Protein AF-A0A938QAP3-F1 (afdb_monomer)

Secondary structure (DSSP, 8-state):
--------------------------------PPPPP-PPPPP-PPPPPPPPPP---------------SSS------SBSSPPSS-----EEE----SSS----EEEEE-TT--EEEEEEEE-SSSSS--SPPBGGGTB--EEEEEEE-TT-BGGG-EEEEEEE---TTS---GGG-EEEEEEEES--S--EEEEETTEEEEEPTTS-EEEEETTT--EEEESEEEPPP---S-TTTPPP--EEE-SSSEEEEEEEESS-TTTSSEEEEE-SSTT-EEEEEHHHHEE-SSS-EES-SSHHHHHHHHHHHHS----------

Nearest PDB structures (foldseek):
  4amw-assembly3_C  TM=2.517E-01  e=2.135E+00  Gracilariopsis lemaneiformis
  3mlp-assembly2_E  TM=1.483E-01  e=9.141E+00  Mus musculus

Foldseek 3Di:
DDDDDDDDDYDDDDDDDDDDDDDDDDDDDDDDDDDDDDDDDDDDDDDDDDDDDDPDPPPPPPPPPPDQPDPWADWDFQPFLDDDPDDDPFWDKADDPDPDDQDPQKIFIAGPVRHTFKMKGKQQDVDQQRVDGDDVVQQQDFIKMWIFGRNRSHNWTGKIKIWTWAAAPVNHTDLQLIKIKIKDWPPQGTRWTWGDDPQWIWIQGSLRWTWIAGSPRRATDDTQKDFHHAQRPNDSVPGDHGPIDGQDQFKMKMFMDGSDDRLPFDWIWIDHNDPPQTFIDTSVVQWDPPPDTIGPDSHQVSVQVVCCVRRVGGRPPPPPPD

Solvent-accessible surface area (backbone atoms only — not comparable to full-atom values): 19541 Å² total; per-residue (Å²): 133,89,82,92,85,82,87,80,85,89,81,90,79,92,82,91,84,93,82,90,84,86,84,89,88,87,84,88,90,85,87,84,86,85,83,83,91,79,83,82,80,82,89,78,86,85,80,83,79,79,84,80,80,75,81,74,81,77,76,73,80,71,72,81,75,78,79,83,80,62,97,44,52,71,86,37,62,46,84,39,38,65,65,71,92,71,86,78,92,55,65,44,80,47,66,78,87,59,92,68,93,73,70,72,62,48,35,37,28,26,37,85,85,69,43,79,23,32,39,35,36,55,22,43,40,66,43,90,46,34,62,61,53,48,32,81,91,74,53,36,61,34,35,38,36,44,37,42,39,19,77,79,38,13,44,30,53,49,34,37,40,38,38,36,39,45,35,40,78,86,56,47,74,49,70,68,61,30,25,30,34,39,37,36,53,34,55,60,62,27,43,71,24,49,41,83,48,102,66,33,29,44,32,33,40,23,61,68,47,48,30,31,25,33,48,84,57,53,44,65,75,41,63,34,46,48,68,50,51,65,56,67,52,42,49,76,90,77,37,59,65,72,50,63,45,80,72,47,92,45,34,41,40,37,21,54,25,63,44,50,66,24,61,73,50,61,56,26,44,34,36,44,80,47,95,81,42,65,37,76,44,52,17,70,77,52,27,42,78,85,74,72,78,36,46,66,43,41,48,65,69,56,40,28,55,48,30,43,75,75,57,76,46,62,82,68,90,72,76,78,80,123

Mean predicted aligned error: 14.36 Å

pLDDT: mean 77.85, std 21.74, range [34.69, 98.38]

Radius of gyration: 32.6 Å; Cα contacts (8 Å, |Δi|>4): 588; chains: 1; bounding box: 82×100×92 Å

Sequence (322 aa):
MSRSFSCAVLMLALVSWLQSCQPTPTAPPAPSEPPAPTLPPAPSPEPATPPEPTPATVELKVAPRVERSLPESQLAAPQRDVVSLALKYDSRLLRRTLNQSTHPGWQYRINQQNQIVGFDFSNRGGNRILPQRYDSSRNQFFGRDFQFRFDERARQDIHLLIADWAPARDGQFRLSELMNSIFLFFPRMHLPAIVNTMDRTLVSLPTGEEVEFNARTNEVVHGVLTEEPVDLNPDRNLRRFPAVRYTGKGLMVRADARGSDPRLNGTAAIQNRGPNDLCRVPTPELWHNSGAVRFKFATDEEFDRFLLSRCNFGLGELKIKK

Structure (mmCIF, N/CA/C/O backbone):
data_AF-A0A938QAP3-F1
#
_entry.id   AF-A0A938QAP3-F1
#
loop_
_atom_site.group_PDB
_atom_site.id
_atom_site.type_symbol
_atom_site.label_atom_id
_atom_site.label_alt_id
_atom_site.label_comp_id
_atom_site.label_asym_id
_atom_site.label_entity_id
_atom_site.label_seq_id
_atom_site.pdbx_PDB_ins_code
_atom_site.Cartn_x
_atom_site.Cartn_y
_atom_site.Cartn_z
_atom_site.occupancy
_atom_site.B_iso_or_equiv
_atom_site.auth_seq_id
_atom_site.auth_comp_id
_atom_site.auth_asym_id
_atom_site.auth_atom_id
_atom_site.pdbx_PDB_model_num
ATOM 1 N N . MET A 1 1 ? 16.560 -67.972 -4.197 1.00 41.97 1 MET A N 1
ATOM 2 C CA . MET A 1 1 ? 17.997 -68.237 -4.449 1.00 41.97 1 MET A CA 1
ATOM 3 C C . MET A 1 1 ? 18.744 -66.956 -4.057 1.00 41.97 1 MET A C 1
ATOM 5 O O . MET A 1 1 ? 18.348 -65.923 -4.565 1.00 41.97 1 MET A O 1
ATOM 9 N N . SER A 1 2 ? 19.552 -66.887 -2.983 1.00 35.81 2 SER A N 1
ATOM 10 C CA . SER A 1 2 ? 20.837 -67.592 -2.719 1.00 35.81 2 SER A CA 1
ATOM 11 C C . SER A 1 2 ? 21.934 -67.083 -3.670 1.00 35.81 2 SER A C 1
ATOM 13 O O . SER A 1 2 ? 21.723 -67.244 -4.865 1.00 35.81 2 SER A O 1
ATOM 15 N N . ARG A 1 3 ? 23.089 -66.495 -3.290 1.00 37.00 3 ARG A N 1
ATOM 16 C CA . ARG A 1 3 ? 23.816 -66.155 -2.022 1.00 37.00 3 ARG A CA 1
ATOM 17 C C . ARG A 1 3 ? 24.710 -64.919 -2.341 1.00 37.00 3 ARG A C 1
ATOM 19 O O . ARG A 1 3 ? 25.055 -64.749 -3.501 1.00 37.00 3 ARG A O 1
ATOM 26 N N . SER A 1 4 ? 24.996 -63.946 -1.468 1.00 44.44 4 SER A N 1
ATOM 27 C CA . SER A 1 4 ? 25.921 -63.932 -0.305 1.00 44.44 4 SER A CA 1
ATOM 28 C C . SER A 1 4 ? 27.390 -64.320 -0.579 1.00 44.44 4 SER A C 1
ATOM 30 O O . SER A 1 4 ? 27.686 -65.505 -0.628 1.00 44.44 4 SER A O 1
ATOM 32 N N . PHE A 1 5 ? 28.285 -63.320 -0.625 1.00 40.66 5 PHE A N 1
ATOM 33 C CA . PHE A 1 5 ? 29.708 -63.297 -0.194 1.00 40.66 5 PHE A CA 1
ATOM 34 C C . PHE A 1 5 ? 30.109 -61.797 -0.146 1.00 40.66 5 PHE A C 1
ATOM 36 O O . PHE A 1 5 ? 29.894 -61.124 -1.146 1.00 40.66 5 PHE A O 1
ATOM 43 N N . SER A 1 6 ? 30.523 -61.108 0.929 1.00 42.28 6 SER A N 1
ATOM 44 C CA . SER A 1 6 ? 31.143 -61.391 2.243 1.00 42.28 6 SER A CA 1
ATOM 45 C C . SER A 1 6 ? 32.661 -61.164 2.275 1.00 42.28 6 SER A C 1
ATOM 47 O O . SER A 1 6 ? 33.380 -61.807 1.519 1.00 42.28 6 SER A O 1
ATOM 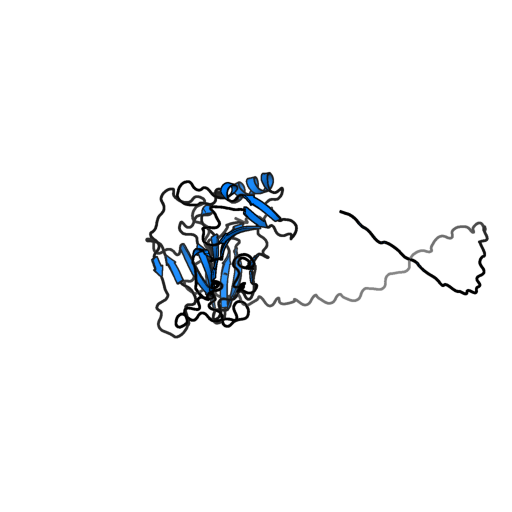49 N N . CYS A 1 7 ? 33.108 -60.364 3.262 1.00 34.69 7 CYS A N 1
ATOM 50 C CA . CYS A 1 7 ? 34.496 -60.224 3.756 1.00 34.69 7 CYS A CA 1
ATOM 51 C C . CYS A 1 7 ? 35.497 -59.496 2.798 1.00 34.69 7 CYS A C 1
ATOM 53 O O . CYS A 1 7 ? 35.323 -59.526 1.590 1.00 34.69 7 CYS A O 1
ATOM 55 N N . ALA A 1 8 ? 36.552 -58.795 3.259 1.00 39.25 8 ALA A N 1
ATOM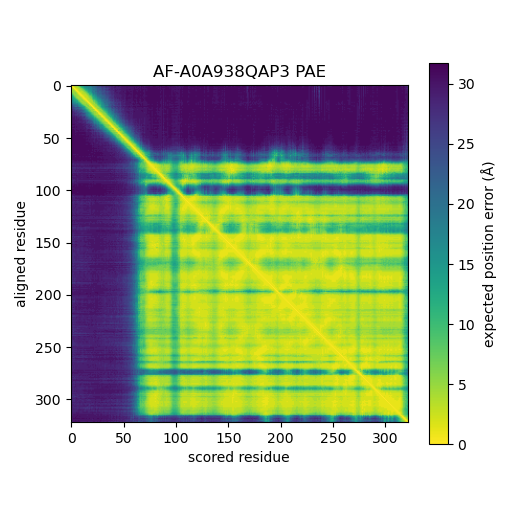 56 C CA . ALA A 1 8 ? 37.119 -58.719 4.615 1.00 39.25 8 ALA A CA 1
ATOM 57 C C . ALA A 1 8 ? 38.172 -57.576 4.815 1.00 39.25 8 ALA A C 1
ATOM 59 O O . ALA A 1 8 ? 38.863 -57.233 3.868 1.00 39.25 8 ALA A O 1
ATOM 60 N N . VAL A 1 9 ? 38.373 -57.141 6.082 1.00 40.56 9 VAL A N 1
ATOM 61 C CA . VAL A 1 9 ? 39.700 -57.028 6.781 1.00 40.56 9 VAL A CA 1
ATOM 62 C C . VAL A 1 9 ? 40.649 -55.864 6.365 1.00 40.56 9 VAL A C 1
ATOM 64 O O . VAL A 1 9 ? 41.235 -55.899 5.295 1.00 40.56 9 VAL A O 1
ATOM 67 N N . LEU A 1 10 ? 40.774 -54.792 7.188 1.00 35.94 10 LEU A N 1
ATOM 68 C CA . LEU A 1 10 ? 41.875 -54.486 8.170 1.00 35.94 10 LEU A CA 1
ATOM 69 C C . LEU A 1 10 ? 43.044 -53.647 7.565 1.00 35.94 10 LEU A C 1
ATOM 71 O O . LEU A 1 10 ? 43.204 -53.666 6.356 1.00 35.94 10 LEU A O 1
ATOM 75 N N . MET A 1 11 ? 43.949 -52.946 8.283 1.00 35.69 11 MET A N 1
ATOM 76 C CA . MET A 1 11 ? 44.062 -52.348 9.647 1.00 35.69 11 MET A CA 1
ATOM 77 C C . MET A 1 11 ? 45.411 -51.570 9.733 1.00 35.69 11 MET A C 1
ATOM 79 O O . MET A 1 11 ? 46.252 -51.777 8.865 1.00 35.69 11 MET A O 1
ATOM 83 N N . LEU A 1 12 ? 45.662 -50.857 10.854 1.00 39.75 12 LEU A N 1
ATOM 84 C CA . LEU A 1 12 ? 46.999 -50.470 11.399 1.00 39.75 12 LEU A CA 1
ATOM 85 C C . LEU A 1 12 ? 47.830 -49.440 10.581 1.00 39.75 12 LEU A C 1
ATOM 87 O O . LEU A 1 12 ? 47.692 -49.352 9.370 1.00 39.75 12 LEU A O 1
ATOM 91 N N . ALA A 1 13 ? 48.710 -48.594 11.146 1.00 41.59 13 ALA A N 1
ATOM 92 C CA . ALA A 1 13 ? 49.193 -48.318 12.520 1.00 41.59 13 ALA A CA 1
ATOM 93 C C . ALA A 1 13 ? 49.489 -46.785 12.641 1.00 41.59 13 ALA A C 1
ATOM 95 O O . ALA A 1 13 ? 49.728 -46.148 11.621 1.00 41.59 13 ALA A O 1
ATOM 96 N N . LEU A 1 14 ? 49.330 -46.076 13.779 1.00 38.78 14 LEU A N 1
ATOM 97 C CA . LEU A 1 14 ? 50.212 -46.020 14.978 1.00 38.78 14 LEU A CA 1
ATOM 98 C C . LEU A 1 14 ? 51.694 -45.735 14.616 1.00 38.78 14 LEU A C 1
ATOM 100 O O . LEU A 1 14 ? 52.249 -46.441 13.786 1.00 38.78 14 LEU A O 1
ATOM 104 N N . VAL A 1 15 ? 52.365 -44.690 15.136 1.00 45.00 15 VAL A N 1
ATOM 105 C CA . VAL A 1 15 ? 53.097 -44.617 16.437 1.00 45.00 15 VAL A CA 1
ATOM 106 C C . VAL A 1 15 ? 53.687 -43.177 16.574 1.00 45.00 15 VAL A C 1
ATOM 108 O O . VAL A 1 15 ? 54.243 -42.700 15.594 1.00 45.00 15 VAL A O 1
ATOM 111 N N . SER A 1 16 ? 53.364 -42.381 17.622 1.00 39.28 16 SER A N 1
ATOM 112 C CA . SER A 1 16 ? 54.197 -41.964 18.808 1.00 39.28 16 SER A CA 1
ATOM 113 C C . SER A 1 16 ? 55.390 -41.002 18.512 1.00 39.28 16 SER A C 1
ATOM 115 O O . SER A 1 16 ? 55.791 -40.910 17.363 1.00 39.28 16 SER A O 1
ATOM 117 N N . TRP A 1 17 ? 55.992 -40.173 19.397 1.00 41.72 17 TRP A N 1
ATOM 118 C CA . TRP A 1 17 ? 55.978 -39.852 20.858 1.00 41.72 17 TRP A CA 1
ATOM 119 C C . TRP A 1 17 ? 56.129 -38.300 21.044 1.00 41.72 17 TRP A C 1
ATOM 121 O O . TRP A 1 17 ? 56.482 -37.637 20.077 1.00 41.72 17 TRP A O 1
ATOM 131 N N . LEU A 1 18 ? 55.715 -37.585 22.113 1.00 41.03 18 LEU A N 1
ATOM 132 C CA . LEU A 1 18 ? 56.034 -37.535 23.573 1.00 41.03 18 LEU A CA 1
ATOM 133 C C . LEU A 1 18 ? 57.396 -36.919 23.998 1.00 41.03 18 LEU A C 1
ATOM 135 O O . LEU A 1 18 ? 58.423 -37.532 23.736 1.00 41.03 18 LEU A O 1
ATOM 139 N N . GLN A 1 19 ? 57.347 -35.795 24.754 1.00 44.22 19 GLN A N 1
ATOM 140 C CA . GLN A 1 19 ? 58.101 -35.408 25.993 1.00 44.22 19 GLN A CA 1
ATOM 141 C C . GLN A 1 19 ? 57.947 -33.875 26.251 1.00 44.22 19 GLN A C 1
ATOM 143 O O . GLN A 1 19 ? 58.186 -33.091 25.342 1.00 44.22 19 GLN A O 1
ATOM 148 N N . SER A 1 20 ? 57.266 -33.387 27.310 1.00 38.56 20 SER A N 1
ATOM 149 C CA . SER A 1 20 ? 57.665 -33.204 28.740 1.00 38.56 20 SER A CA 1
ATOM 150 C C . SER A 1 20 ? 58.628 -32.007 28.972 1.00 38.56 20 SER A C 1
ATOM 152 O O . SER A 1 20 ? 59.533 -31.828 28.172 1.00 38.56 20 SER A O 1
ATOM 154 N N . CYS A 1 21 ? 58.527 -31.133 29.991 1.00 38.12 21 CYS A N 1
ATOM 155 C CA . CYS A 1 21 ? 57.972 -31.242 31.358 1.00 38.12 21 CYS A CA 1
ATOM 156 C C . CYS A 1 21 ? 57.341 -29.921 31.891 1.00 38.12 21 CYS A C 1
ATOM 158 O O . CYS A 1 21 ? 57.677 -28.838 31.421 1.00 38.12 21 CYS A O 1
ATOM 160 N N . GLN A 1 22 ? 56.521 -30.009 32.951 1.00 42.38 22 GLN A N 1
ATOM 161 C CA . GLN A 1 22 ? 56.276 -28.915 33.922 1.00 42.38 22 GLN A CA 1
ATOM 162 C C . GLN A 1 22 ? 57.290 -28.984 35.089 1.00 42.38 22 GLN A C 1
ATOM 164 O O . GLN A 1 22 ? 57.973 -30.003 35.227 1.00 42.38 22 GLN A O 1
ATOM 169 N N . PRO A 1 23 ? 57.371 -27.950 35.954 1.00 47.41 23 PRO A N 1
ATOM 170 C CA . PRO A 1 23 ? 56.758 -28.134 37.281 1.00 47.41 23 PRO A CA 1
ATOM 171 C C . PRO A 1 23 ? 56.048 -26.900 37.896 1.00 47.41 23 PRO A C 1
ATOM 173 O O . PRO A 1 23 ? 56.461 -25.754 37.747 1.00 47.41 23 PRO A O 1
ATOM 176 N N . THR A 1 24 ? 54.987 -27.191 38.650 1.00 42.09 24 THR A N 1
ATOM 177 C CA . THR A 1 24 ? 54.303 -26.396 39.702 1.00 42.09 24 THR A CA 1
ATOM 178 C C . THR A 1 24 ? 55.022 -26.520 41.070 1.00 42.09 24 THR A C 1
ATOM 180 O O . THR A 1 24 ? 55.996 -27.269 41.140 1.00 42.09 24 THR A O 1
ATOM 183 N N . PRO A 1 25 ? 54.482 -26.033 42.217 1.00 53.97 25 PRO A N 1
ATOM 184 C CA . PRO A 1 25 ? 53.782 -24.770 42.545 1.00 53.97 25 PRO A CA 1
ATOM 185 C C . PRO A 1 25 ? 54.358 -24.083 43.822 1.00 53.97 25 PRO A C 1
ATOM 187 O O . PRO A 1 25 ? 55.088 -24.714 44.581 1.00 53.97 25 PRO A O 1
ATOM 190 N N . THR A 1 26 ? 53.896 -22.871 44.178 1.00 36.03 26 THR A N 1
ATOM 191 C CA . THR A 1 26 ? 54.017 -22.368 45.572 1.00 36.03 26 THR A CA 1
ATOM 192 C C . THR A 1 26 ? 52.774 -21.589 46.020 1.00 36.03 26 THR A C 1
ATOM 194 O O . THR A 1 26 ? 52.216 -20.806 45.254 1.00 36.03 26 THR A O 1
ATOM 197 N N . ALA A 1 27 ? 52.347 -21.823 47.264 1.00 45.38 27 ALA A N 1
ATOM 198 C CA . ALA A 1 27 ? 51.177 -21.235 47.929 1.00 45.38 27 ALA A CA 1
ATOM 199 C C . ALA A 1 27 ? 51.620 -20.277 49.084 1.00 45.38 27 ALA A C 1
ATOM 201 O O . ALA A 1 27 ? 52.824 -20.081 49.257 1.00 45.38 27 ALA A O 1
ATOM 202 N N . PRO A 1 28 ? 50.707 -19.608 49.823 1.00 48.88 28 PRO A N 1
ATOM 203 C CA . PRO A 1 28 ? 50.969 -18.279 50.393 1.00 48.88 28 PRO A CA 1
ATOM 204 C C . PRO A 1 28 ? 51.441 -18.264 51.861 1.00 48.88 28 PRO A C 1
ATOM 206 O O . PRO A 1 28 ? 51.254 -19.244 52.583 1.00 48.88 28 PRO A O 1
ATOM 209 N N . PRO A 1 29 ? 51.923 -17.104 52.348 1.00 47.78 29 PRO A N 1
ATOM 210 C CA . PRO A 1 29 ? 51.967 -16.764 53.766 1.00 47.78 29 PRO A CA 1
ATOM 211 C C . PRO A 1 29 ? 50.835 -15.806 54.198 1.00 47.78 29 PRO A C 1
ATOM 213 O O . PRO A 1 29 ? 50.393 -14.935 53.450 1.00 47.78 29 PRO A O 1
ATOM 216 N N . ALA A 1 30 ? 50.445 -15.934 55.463 1.00 40.62 30 ALA A N 1
ATOM 217 C CA . ALA A 1 30 ? 49.720 -14.966 56.293 1.00 40.62 30 ALA A CA 1
ATOM 218 C C . ALA A 1 30 ? 50.202 -15.174 57.753 1.00 40.62 30 ALA A C 1
ATOM 220 O O . ALA A 1 30 ? 50.844 -16.201 58.000 1.00 40.62 30 ALA A O 1
ATOM 221 N N . PRO A 1 31 ? 49.875 -14.321 58.745 1.00 48.88 31 PRO A N 1
ATOM 222 C CA . PRO A 1 31 ? 49.277 -12.981 58.697 1.00 48.88 31 PRO A CA 1
ATOM 223 C C . PRO A 1 31 ? 50.175 -11.902 59.362 1.00 48.88 31 PRO A C 1
ATOM 225 O O . PRO A 1 31 ? 51.189 -12.216 59.983 1.00 48.88 31 PRO A O 1
ATOM 228 N N . SER A 1 32 ? 49.757 -10.633 59.332 1.00 43.31 32 SER A N 1
ATOM 229 C CA . SER A 1 32 ? 50.213 -9.616 60.296 1.00 43.31 32 SER A CA 1
ATOM 230 C C . SER A 1 32 ? 49.102 -8.604 60.613 1.00 43.31 32 SER A C 1
ATOM 232 O O . SER A 1 32 ? 48.356 -8.184 59.730 1.00 43.31 32 SER A O 1
ATOM 234 N N . GLU A 1 33 ? 48.966 -8.265 61.898 1.00 46.19 33 GLU A N 1
ATOM 235 C CA . GLU A 1 33 ? 47.934 -7.374 62.458 1.00 46.19 33 GLU A CA 1
ATOM 236 C C . GLU A 1 33 ? 48.366 -5.881 62.483 1.00 46.19 33 GLU A C 1
ATOM 238 O O . GLU A 1 33 ? 49.518 -5.574 62.158 1.00 46.19 33 GLU A O 1
ATOM 243 N N . PRO A 1 34 ? 47.450 -4.927 62.772 1.00 50.81 34 PRO A N 1
ATOM 244 C CA . PRO A 1 34 ? 47.508 -3.586 62.180 1.00 50.81 34 PRO A CA 1
ATOM 245 C C . PRO A 1 34 ? 48.103 -2.474 63.072 1.00 50.81 34 PRO A C 1
ATOM 247 O O . PRO A 1 34 ? 48.032 -2.546 64.299 1.00 50.81 34 PRO A O 1
ATOM 250 N N . PRO A 1 35 ? 48.554 -1.354 62.470 1.00 45.59 35 PRO A N 1
ATOM 251 C CA . PRO A 1 35 ? 48.665 -0.057 63.135 1.00 45.59 35 PRO A CA 1
ATOM 252 C C . PRO A 1 35 ? 47.337 0.731 63.114 1.00 45.59 35 PRO A C 1
ATOM 254 O O . PRO A 1 35 ? 46.503 0.573 62.223 1.00 45.59 35 PRO A O 1
ATOM 257 N N . ALA A 1 36 ? 47.168 1.610 64.104 1.00 47.06 36 ALA A N 1
ATOM 258 C CA . ALA A 1 36 ? 45.951 2.379 64.384 1.00 47.06 36 ALA A CA 1
ATOM 259 C C . ALA A 1 36 ? 45.630 3.501 63.357 1.00 47.06 36 ALA A C 1
ATOM 261 O O . ALA A 1 36 ? 46.531 3.996 62.673 1.00 47.06 36 ALA A O 1
ATOM 262 N N . PRO A 1 37 ? 44.360 3.956 63.261 1.00 45.56 37 PRO A N 1
ATOM 263 C CA . PRO A 1 37 ? 43.954 4.994 62.313 1.00 45.56 37 PRO A CA 1
ATOM 264 C C . PRO A 1 37 ? 44.472 6.381 62.712 1.00 45.56 37 PRO A C 1
ATOM 266 O O . PRO A 1 37 ? 44.319 6.810 63.855 1.00 45.56 37 PRO A O 1
ATOM 269 N N . THR A 1 38 ? 45.013 7.121 61.742 1.00 44.28 38 THR A N 1
ATOM 270 C CA . THR A 1 38 ? 45.355 8.544 61.903 1.00 44.28 38 THR A CA 1
ATOM 271 C C . THR A 1 38 ? 44.318 9.396 61.172 1.00 44.28 38 THR A C 1
ATOM 273 O O . THR A 1 38 ? 44.020 9.149 60.004 1.00 44.28 38 THR A O 1
ATOM 276 N N . LEU A 1 39 ? 43.739 10.374 61.873 1.00 48.06 39 LEU A N 1
ATOM 277 C CA . LEU A 1 39 ? 42.688 11.257 61.354 1.00 48.06 39 LEU A CA 1
ATOM 278 C C . LEU A 1 39 ? 43.218 12.203 60.256 1.00 48.06 39 LEU A C 1
ATOM 280 O O . LEU A 1 39 ? 44.371 12.635 60.335 1.00 48.06 39 LEU A O 1
ATOM 284 N N . PRO A 1 40 ? 42.392 12.570 59.257 1.00 52.69 40 PRO A N 1
ATOM 285 C CA . PRO A 1 40 ? 42.791 13.510 58.214 1.00 52.69 40 PRO A CA 1
ATOM 286 C C . PRO A 1 40 ? 42.866 14.958 58.744 1.00 52.69 40 PRO A C 1
ATOM 288 O O . PRO A 1 40 ? 41.993 15.371 59.514 1.00 52.69 40 PRO A O 1
ATOM 291 N N . PRO A 1 41 ? 43.860 15.761 58.318 1.00 51.25 41 PRO A N 1
ATOM 292 C CA . PRO A 1 41 ? 43.894 17.194 58.595 1.00 51.25 41 PRO A CA 1
ATOM 293 C C . PRO A 1 41 ? 42.839 17.974 57.785 1.00 51.25 41 PRO A C 1
ATOM 295 O O . PRO A 1 41 ? 42.374 17.537 56.732 1.00 51.25 41 PRO A O 1
ATOM 298 N N . ALA A 1 42 ? 42.471 19.145 58.309 1.00 45.16 42 ALA A N 1
ATOM 299 C CA . ALA A 1 42 ? 41.425 20.039 57.803 1.00 45.16 42 ALA A CA 1
ATOM 300 C C . ALA A 1 42 ? 41.749 20.668 56.420 1.00 45.16 42 ALA A C 1
ATOM 302 O O . ALA A 1 42 ? 42.919 20.718 56.031 1.00 45.16 42 ALA A O 1
ATOM 303 N N . PRO A 1 43 ? 40.738 21.151 55.664 1.00 48.69 43 PRO A N 1
ATOM 304 C CA . PRO A 1 43 ? 40.914 21.559 54.270 1.00 48.69 43 PRO A CA 1
ATOM 305 C C . PRO A 1 43 ? 41.606 22.921 54.113 1.00 48.69 43 PRO A C 1
ATOM 307 O O . PRO A 1 43 ? 41.427 23.825 54.927 1.00 48.69 43 PRO A O 1
ATOM 310 N N . SER A 1 44 ? 42.324 23.075 52.997 1.00 42.94 44 SER A N 1
ATOM 311 C CA . SER A 1 44 ? 42.848 24.355 52.497 1.00 42.94 44 SER A CA 1
ATOM 312 C C . SER A 1 44 ? 42.089 24.787 51.229 1.00 42.94 44 SER A C 1
ATOM 314 O O . SER A 1 44 ? 41.491 23.933 50.572 1.00 42.94 44 SER A O 1
ATOM 316 N N . PRO A 1 45 ? 42.053 26.094 50.907 1.00 46.12 45 PRO A N 1
ATOM 317 C CA . PRO A 1 45 ? 40.972 26.685 50.118 1.00 46.12 45 PRO A CA 1
ATOM 318 C C . PRO A 1 45 ? 41.013 26.411 48.608 1.00 46.12 45 PRO A C 1
ATOM 320 O O . PRO A 1 45 ? 42.059 26.213 47.994 1.00 46.12 45 PRO A O 1
ATOM 323 N N . GLU A 1 46 ? 39.815 26.466 48.032 1.00 44.41 46 GLU A N 1
ATOM 324 C CA . GLU A 1 46 ? 39.462 26.235 46.632 1.00 44.41 46 GLU A CA 1
ATOM 325 C C . GLU A 1 46 ? 40.060 27.294 45.674 1.00 44.41 46 GLU A C 1
ATOM 327 O O . GLU A 1 46 ? 39.814 28.491 45.850 1.00 44.41 46 GLU A O 1
ATOM 332 N N . PRO A 1 47 ? 40.829 26.896 44.640 1.00 43.88 47 PRO A N 1
ATOM 333 C CA . PRO A 1 47 ? 41.246 27.800 43.569 1.00 43.88 47 PRO A CA 1
ATOM 334 C C . PRO A 1 47 ? 40.072 28.145 42.642 1.00 43.88 47 PRO A C 1
ATOM 336 O O . PRO A 1 47 ? 39.380 27.255 42.149 1.00 43.88 47 PRO A O 1
ATOM 339 N N . ALA A 1 48 ? 39.877 29.437 42.370 1.00 44.25 48 ALA A N 1
ATOM 340 C CA . ALA A 1 48 ? 38.746 29.940 41.592 1.00 44.25 48 ALA A CA 1
ATOM 341 C C . ALA A 1 48 ? 38.658 29.339 40.174 1.00 44.25 48 ALA A C 1
ATOM 343 O O . ALA A 1 48 ? 39.633 29.314 39.419 1.00 44.25 48 ALA A O 1
ATOM 344 N N . THR A 1 49 ? 37.454 28.899 39.805 1.00 44.44 49 THR A N 1
ATOM 345 C CA . THR A 1 49 ? 37.139 28.298 38.505 1.00 44.44 49 THR A CA 1
ATOM 346 C C . THR A 1 49 ? 37.289 29.317 37.361 1.00 44.44 49 THR A C 1
ATOM 348 O O . THR A 1 49 ? 36.803 30.444 37.489 1.00 44.44 49 THR A O 1
ATOM 351 N N . PRO A 1 50 ? 37.904 28.954 36.216 1.00 51.59 50 PRO A N 1
ATOM 352 C CA . PRO A 1 50 ? 37.870 29.785 35.012 1.00 51.59 50 PRO A CA 1
ATOM 353 C C . PRO A 1 50 ? 36.429 29.987 34.507 1.00 51.59 50 PRO A C 1
ATOM 355 O O . PRO A 1 50 ? 35.618 29.067 34.638 1.00 51.59 50 PRO A O 1
ATOM 358 N N . PRO A 1 51 ? 36.095 31.145 33.906 1.00 48.22 51 PRO A N 1
ATOM 359 C CA . PRO A 1 51 ? 34.751 31.400 33.400 1.00 48.22 51 PRO A CA 1
ATOM 360 C C . PRO A 1 51 ? 34.378 30.431 32.270 1.00 48.22 51 PRO A C 1
ATOM 362 O O . PRO A 1 51 ? 35.143 30.207 31.331 1.00 48.22 51 PRO A O 1
ATOM 365 N N . GLU A 1 52 ? 33.175 29.877 32.382 1.00 43.50 52 GLU A N 1
ATOM 366 C CA . GLU A 1 52 ? 32.591 28.909 31.457 1.00 43.50 52 GLU A CA 1
ATOM 367 C C . GLU A 1 52 ? 32.419 29.521 30.049 1.00 43.50 52 GLU A C 1
ATOM 369 O O . GLU A 1 52 ? 31.877 30.625 29.925 1.00 43.50 52 GLU A O 1
ATOM 374 N N . PRO A 1 53 ? 32.870 28.854 28.968 1.00 43.75 53 PRO A N 1
ATOM 375 C CA . PRO A 1 53 ? 32.670 29.360 27.618 1.00 43.75 53 PRO A CA 1
ATOM 376 C C . PRO A 1 53 ? 31.187 29.273 27.251 1.00 43.75 53 PRO A C 1
ATOM 378 O O . PRO A 1 53 ? 30.609 28.187 27.203 1.00 43.75 53 PRO A O 1
ATOM 381 N N . THR A 1 54 ? 30.585 30.427 26.958 1.00 41.94 54 THR A N 1
ATOM 382 C CA . THR A 1 54 ? 29.181 30.561 26.555 1.00 41.94 54 THR A CA 1
ATOM 383 C C . THR A 1 54 ? 28.825 29.528 25.481 1.00 41.94 54 THR A C 1
ATOM 385 O O . THR A 1 54 ? 29.517 29.480 24.457 1.00 41.94 54 THR A O 1
ATOM 388 N N . PRO A 1 55 ? 27.760 28.719 25.645 1.00 42.25 55 PRO A N 1
ATOM 389 C CA . PRO A 1 55 ? 27.381 27.749 24.629 1.00 42.25 55 PRO A CA 1
ATOM 390 C C . PRO A 1 55 ? 27.023 28.491 23.342 1.00 42.25 55 PRO A C 1
ATOM 392 O O . PRO A 1 55 ? 26.028 29.218 23.274 1.00 42.25 55 PRO A O 1
ATOM 395 N N . ALA A 1 56 ? 27.859 28.313 22.317 1.00 41.41 56 ALA A N 1
ATOM 396 C CA . ALA A 1 56 ? 27.593 28.840 20.992 1.00 41.41 56 ALA A CA 1
ATOM 397 C C . ALA A 1 56 ? 26.215 28.343 20.549 1.00 41.41 56 ALA A C 1
ATOM 399 O O . ALA A 1 56 ? 25.948 27.139 20.559 1.00 41.41 56 ALA A O 1
ATOM 400 N N . THR A 1 57 ? 25.335 29.275 20.179 1.00 36.41 57 THR A N 1
ATOM 401 C CA . THR A 1 57 ? 24.021 28.927 19.642 1.00 36.41 57 THR A CA 1
ATOM 402 C C . THR A 1 57 ? 24.250 28.159 18.349 1.00 36.41 57 THR A C 1
ATOM 404 O O . THR A 1 57 ? 24.568 28.750 17.319 1.00 36.41 57 THR A O 1
ATOM 407 N N . VAL A 1 58 ? 24.124 26.832 18.413 1.00 37.69 58 VAL A N 1
ATOM 408 C CA . VAL A 1 58 ? 24.078 25.990 17.223 1.00 37.69 58 VAL A CA 1
ATOM 409 C C . VAL A 1 58 ? 22.779 26.345 16.525 1.00 37.69 58 VAL A C 1
ATOM 411 O O . VAL A 1 58 ? 21.711 25.838 16.868 1.00 37.69 58 VAL A O 1
ATOM 414 N N . GLU A 1 59 ? 22.877 27.268 15.573 1.00 40.81 59 GLU A N 1
ATOM 415 C CA . GLU A 1 59 ? 21.812 27.578 14.639 1.00 40.81 59 GLU A CA 1
ATOM 416 C C . GLU A 1 59 ? 21.496 26.282 13.890 1.00 40.81 59 GLU A C 1
ATOM 418 O O . GLU A 1 59 ? 22.206 25.876 12.965 1.00 40.81 59 GLU A O 1
ATOM 423 N N . LEU A 1 60 ? 20.459 25.570 14.349 1.00 37.06 60 LEU A N 1
ATOM 424 C CA . LEU A 1 60 ? 19.945 24.425 13.621 1.00 37.06 60 LEU A CA 1
ATOM 425 C C . LEU A 1 60 ? 19.604 24.934 12.227 1.00 37.06 60 LEU A C 1
ATOM 427 O O . LEU A 1 60 ? 18.673 25.723 12.069 1.00 37.06 60 LEU A O 1
ATOM 431 N N . LYS A 1 61 ? 20.325 24.434 11.217 1.00 36.22 61 LYS A N 1
ATOM 432 C CA . LYS A 1 61 ? 19.879 24.493 9.829 1.00 36.22 61 LYS A CA 1
ATOM 433 C C . LYS A 1 61 ? 18.524 23.803 9.762 1.00 36.22 61 LYS A C 1
ATOM 435 O O . LYS A 1 61 ? 18.442 22.586 9.600 1.00 36.22 61 LYS A O 1
ATOM 440 N N . VAL A 1 62 ? 17.468 24.597 9.913 1.00 40.66 62 VAL A N 1
ATOM 441 C CA . VAL A 1 62 ? 16.097 24.193 9.642 1.00 40.66 62 VAL A CA 1
ATOM 442 C C . VAL A 1 62 ? 16.109 23.702 8.204 1.00 40.66 62 VAL A C 1
ATOM 444 O O . VAL A 1 62 ? 16.358 24.482 7.283 1.00 40.66 62 VAL A O 1
ATOM 447 N N . ALA A 1 63 ? 15.924 22.393 8.019 1.00 42.72 63 ALA A N 1
ATOM 448 C CA . ALA A 1 63 ? 15.806 21.814 6.690 1.00 42.72 63 ALA A CA 1
ATOM 449 C C . ALA A 1 63 ? 14.741 22.616 5.925 1.00 42.72 63 ALA A C 1
ATOM 451 O O . ALA A 1 63 ? 13.705 22.925 6.525 1.00 42.72 63 ALA A O 1
ATOM 452 N N . PRO A 1 64 ? 14.994 23.012 4.663 1.00 39.97 64 PRO A N 1
ATOM 453 C CA . PRO A 1 64 ? 14.138 23.955 3.958 1.00 39.97 64 PRO A CA 1
ATOM 454 C C . PRO A 1 64 ? 12.700 23.448 3.987 1.00 39.97 64 PRO A C 1
ATOM 456 O O . PRO A 1 64 ? 12.384 22.398 3.426 1.00 39.97 64 PRO A O 1
ATOM 459 N N . ARG A 1 65 ? 11.842 24.184 4.702 1.00 46.66 65 ARG A N 1
ATOM 460 C CA . ARG A 1 65 ? 10.427 23.858 4.857 1.00 46.66 65 ARG A CA 1
ATOM 461 C C . ARG A 1 65 ? 9.800 23.964 3.477 1.00 46.66 65 ARG A C 1
ATOM 463 O O . ARG A 1 65 ? 9.519 25.069 3.028 1.00 46.66 65 ARG A O 1
ATOM 470 N N . VAL A 1 66 ? 9.624 22.818 2.818 1.00 53.62 66 VAL A N 1
ATOM 471 C CA . VAL A 1 66 ? 9.031 22.729 1.483 1.00 53.62 66 VAL A CA 1
ATOM 472 C C . VAL A 1 66 ? 7.713 23.490 1.495 1.00 53.62 66 VAL A C 1
ATOM 474 O O . VAL A 1 66 ? 6.780 23.138 2.222 1.00 53.62 66 VAL A O 1
ATOM 477 N N . GLU A 1 67 ? 7.667 24.574 0.730 1.00 45.81 67 GLU A N 1
ATOM 478 C CA . GLU A 1 67 ? 6.510 25.448 0.675 1.00 45.81 67 GLU A CA 1
ATOM 479 C C . GLU A 1 67 ? 5.415 24.739 -0.125 1.00 45.81 67 GLU A C 1
ATOM 481 O O . GLU A 1 67 ? 5.469 24.638 -1.349 1.00 45.81 67 GLU A O 1
ATOM 486 N N . ARG A 1 68 ? 4.436 24.170 0.588 1.00 52.91 68 ARG A N 1
ATOM 487 C CA . ARG A 1 68 ? 3.328 23.389 0.015 1.00 52.91 68 ARG A CA 1
ATOM 488 C C . ARG A 1 68 ? 2.267 24.310 -0.616 1.00 52.91 68 ARG A C 1
ATOM 490 O O . ARG A 1 68 ? 1.107 24.284 -0.217 1.00 52.91 68 ARG A O 1
ATOM 497 N N . SER A 1 69 ? 2.683 25.167 -1.549 1.00 42.53 69 SER A N 1
ATOM 498 C CA . SER A 1 69 ? 1.863 26.210 -2.191 1.00 42.53 69 SER A CA 1
ATOM 499 C C . SER A 1 69 ? 1.163 25.761 -3.484 1.00 42.53 69 SER A C 1
ATOM 501 O O . SER A 1 69 ? 0.430 26.538 -4.096 1.00 42.53 69 SER A O 1
ATOM 503 N N . LEU A 1 70 ? 1.346 24.504 -3.895 1.00 42.62 70 LEU A N 1
ATOM 504 C CA . LEU A 1 70 ? 0.647 23.891 -5.027 1.00 42.62 70 LEU A CA 1
ATOM 505 C C . LEU A 1 70 ? -0.693 23.267 -4.575 1.00 42.62 70 LEU A C 1
ATOM 507 O O . LEU A 1 70 ? -0.810 22.864 -3.418 1.00 42.62 70 LEU A O 1
ATOM 511 N N . PRO A 1 71 ? -1.710 23.133 -5.460 1.00 51.09 71 PRO A N 1
ATOM 512 C CA . PRO A 1 71 ? -3.047 22.584 -5.146 1.00 51.09 71 PRO A CA 1
ATOM 513 C C . PRO A 1 71 ? -3.055 21.053 -4.947 1.00 51.09 71 PRO A C 1
ATOM 515 O O . PRO A 1 71 ? -4.029 20.352 -5.225 1.00 51.09 71 PRO A O 1
ATOM 518 N N . GLU A 1 72 ? -1.925 20.538 -4.498 1.00 55.28 72 GLU A N 1
ATOM 519 C CA . GLU A 1 72 ? -1.633 19.158 -4.179 1.00 55.28 72 GLU A CA 1
ATOM 520 C C . GLU A 1 72 ? -2.282 18.801 -2.836 1.00 55.28 72 GLU A C 1
ATOM 522 O O . GLU A 1 72 ? -2.470 19.654 -1.967 1.00 55.28 72 GLU A O 1
ATOM 527 N N . SER A 1 73 ? -2.757 17.560 -2.716 1.00 60.34 73 SER A N 1
ATOM 528 C CA . SER A 1 73 ? -3.808 17.180 -1.761 1.00 60.34 73 SER A CA 1
ATOM 529 C C . SER A 1 73 ? -3.492 17.632 -0.332 1.00 60.34 73 SER A C 1
ATOM 531 O O . SER A 1 73 ? -2.551 17.135 0.283 1.00 60.34 73 SER A O 1
ATOM 533 N N . GLN A 1 74 ? -4.297 18.555 0.196 1.00 67.25 74 GLN A N 1
ATOM 534 C CA . GLN A 1 74 ? -4.100 19.112 1.532 1.00 67.25 74 GLN A CA 1
ATOM 535 C C . GLN A 1 74 ? -4.123 18.007 2.595 1.00 67.25 74 GLN A C 1
ATOM 537 O O . GLN A 1 74 ? -4.995 17.133 2.561 1.00 67.25 74 GLN A O 1
ATOM 542 N N . LEU A 1 75 ? -3.210 18.088 3.572 1.00 80.56 75 LEU A N 1
ATOM 543 C CA . LEU A 1 75 ? -3.280 17.270 4.783 1.00 80.56 75 LEU A CA 1
ATOM 544 C C . LEU A 1 75 ? -4.576 17.588 5.528 1.00 80.56 75 LEU A C 1
ATOM 546 O O . LEU A 1 75 ? -4.684 18.599 6.219 1.00 80.56 75 LEU A O 1
ATOM 550 N N . ALA A 1 76 ? -5.552 16.703 5.382 1.00 85.19 76 ALA A N 1
ATOM 551 C CA . ALA A 1 76 ? -6.851 16.787 6.023 1.00 85.19 76 ALA A CA 1
ATOM 552 C C . ALA A 1 76 ? -7.051 15.568 6.923 1.00 85.19 76 ALA A C 1
ATOM 554 O O . ALA A 1 76 ? -6.577 14.474 6.612 1.00 85.19 76 ALA A O 1
ATOM 555 N N . ALA A 1 77 ? -7.784 15.744 8.019 1.00 91.44 77 ALA A N 1
ATOM 556 C CA . ALA A 1 77 ? -8.291 14.609 8.777 1.00 91.44 77 ALA A CA 1
ATOM 557 C C . ALA A 1 77 ? -9.297 13.799 7.924 1.00 91.44 77 ALA A C 1
ATOM 559 O O . ALA A 1 77 ? -9.951 14.368 7.037 1.00 91.44 77 ALA A O 1
ATOM 560 N N . PRO A 1 78 ? -9.459 12.490 8.187 1.00 92.19 78 PRO A N 1
ATOM 561 C CA . PRO A 1 78 ? -10.588 11.715 7.685 1.00 92.19 78 PRO A CA 1
ATOM 562 C C . PRO A 1 78 ? -11.910 12.406 8.040 1.00 92.19 78 PRO A C 1
ATOM 564 O O . PRO A 1 78 ? -12.066 12.948 9.132 1.00 92.19 78 PRO A O 1
ATOM 567 N N . GLN A 1 79 ? -12.870 12.401 7.117 1.00 92.38 79 GLN A N 1
ATOM 568 C CA . GLN A 1 79 ? -14.144 13.116 7.289 1.00 92.38 79 GLN A CA 1
ATOM 569 C C . GLN A 1 79 ? -15.135 12.368 8.192 1.00 92.38 79 GLN A C 1
ATOM 571 O O . GLN A 1 79 ? -16.164 12.921 8.574 1.00 92.38 79 GLN A O 1
ATOM 576 N N . ARG A 1 80 ? -14.848 11.095 8.475 1.00 93.00 80 ARG A N 1
ATOM 577 C CA . ARG A 1 80 ? -15.668 10.142 9.229 1.00 93.00 80 ARG A CA 1
ATOM 578 C C . ARG A 1 80 ? -14.845 8.893 9.532 1.00 93.00 80 ARG A C 1
ATOM 580 O O . ARG A 1 80 ? -13.824 8.650 8.892 1.00 93.00 80 ARG A O 1
ATOM 587 N N . ASP A 1 81 ? -15.321 8.065 10.448 1.00 92.62 81 ASP A N 1
ATOM 588 C CA . ASP A 1 81 ? -14.643 6.809 10.783 1.00 92.62 81 ASP A CA 1
ATOM 589 C C . ASP A 1 81 ? -15.141 5.641 9.907 1.00 92.62 81 ASP A C 1
ATOM 591 O O . ASP A 1 81 ? -14.347 4.840 9.411 1.00 92.62 81 ASP A O 1
ATOM 595 N N . VAL A 1 82 ? -16.453 5.603 9.636 1.00 91.25 82 VAL A N 1
ATOM 596 C CA . VAL A 1 82 ? -17.157 4.495 8.962 1.00 91.25 82 VAL A CA 1
ATOM 597 C C . VAL A 1 82 ? -17.445 4.781 7.480 1.00 91.25 82 VAL A C 1
ATOM 599 O O . VAL A 1 82 ? -17.838 5.888 7.106 1.00 91.25 82 VAL A O 1
ATOM 602 N N . VAL A 1 83 ? -17.301 3.752 6.640 1.00 87.06 83 VAL A N 1
ATOM 603 C CA . VAL A 1 83 ? -17.625 3.743 5.195 1.00 87.06 83 VAL A CA 1
ATOM 604 C C . VAL A 1 83 ? -19.129 3.497 4.982 1.00 87.06 83 VAL A C 1
ATOM 606 O O . VAL A 1 83 ? -19.715 2.640 5.646 1.00 87.06 83 VAL A O 1
ATOM 609 N N . SER A 1 84 ? -19.779 4.190 4.037 1.00 83.94 84 SER A N 1
ATOM 610 C CA . SER A 1 84 ? -21.227 4.052 3.773 1.00 83.94 84 SER A CA 1
ATOM 611 C C . SER A 1 84 ? -21.578 2.629 3.352 1.00 83.94 84 SER A C 1
ATOM 613 O O . SER A 1 84 ? -20.818 2.009 2.620 1.00 83.94 84 SER A O 1
ATOM 615 N N . LEU A 1 85 ? -22.729 2.073 3.745 1.00 77.25 85 LEU A N 1
ATOM 616 C CA . LEU A 1 85 ? -23.103 0.701 3.341 1.00 77.25 85 LEU A CA 1
ATOM 617 C C . LEU A 1 85 ? -23.180 0.520 1.810 1.00 77.25 85 LEU A C 1
ATOM 619 O O . LEU A 1 85 ? -22.776 -0.520 1.295 1.00 77.25 85 LEU A O 1
ATOM 623 N N . ALA A 1 86 ? -23.626 1.545 1.080 1.00 75.25 86 ALA A N 1
ATOM 624 C CA . ALA A 1 86 ? -23.662 1.540 -0.379 1.00 75.25 86 ALA A CA 1
ATOM 625 C C . ALA A 1 86 ? -22.282 1.850 -0.987 1.00 75.25 86 ALA A C 1
ATOM 627 O O . ALA A 1 86 ? -21.705 2.901 -0.721 1.00 75.25 86 ALA A O 1
ATOM 628 N N . LEU A 1 87 ? -21.795 0.963 -1.859 1.00 68.31 87 LEU A N 1
ATOM 629 C CA . LEU A 1 87 ? -20.620 1.214 -2.697 1.00 68.31 87 LEU A CA 1
ATOM 630 C C . LEU A 1 87 ? -20.908 2.318 -3.718 1.00 68.31 87 LEU A C 1
ATOM 632 O O . LEU A 1 87 ? -21.784 2.164 -4.569 1.00 68.31 87 LEU A O 1
ATOM 636 N N . LYS A 1 88 ? -20.127 3.398 -3.676 1.00 70.06 88 LYS A N 1
ATOM 637 C CA . LYS A 1 88 ? -20.136 4.439 -4.708 1.00 70.06 88 LYS A CA 1
ATOM 638 C C . LYS A 1 88 ? -18.989 4.195 -5.687 1.00 70.06 88 LYS A C 1
ATOM 640 O O . LYS A 1 88 ? -17.831 4.456 -5.387 1.00 70.06 88 LYS A O 1
ATOM 645 N N . TYR A 1 89 ? -19.320 3.675 -6.866 1.00 64.94 89 TYR A N 1
ATOM 646 C CA . TYR A 1 89 ? -18.385 3.532 -7.987 1.00 64.94 89 TYR A CA 1
ATOM 647 C C . TYR A 1 89 ? -18.394 4.797 -8.856 1.00 64.94 89 TYR A C 1
ATOM 649 O O . TYR A 1 89 ? -18.668 4.744 -10.051 1.00 64.94 89 TYR A O 1
ATOM 657 N N . ASP A 1 90 ? -18.162 5.953 -8.232 1.00 76.38 90 ASP A N 1
ATOM 658 C CA . ASP A 1 90 ? -18.376 7.273 -8.833 1.00 76.38 90 ASP A CA 1
ATOM 659 C C . ASP A 1 90 ? -17.088 8.099 -9.004 1.00 76.38 90 ASP A C 1
ATOM 661 O O . ASP A 1 90 ? -17.145 9.267 -9.400 1.00 76.38 90 ASP A O 1
ATOM 665 N N . SER A 1 91 ? -15.920 7.498 -8.742 1.00 81.44 91 SER A N 1
ATOM 666 C CA . SER A 1 91 ? -14.630 8.155 -8.942 1.00 81.44 91 SER A CA 1
ATOM 667 C C . SER A 1 91 ? -14.161 8.106 -10.399 1.00 81.44 91 SER A C 1
ATOM 669 O O . SER A 1 91 ? -14.177 7.067 -11.061 1.00 81.44 91 SER A O 1
ATOM 671 N N . ARG A 1 92 ? -13.688 9.252 -10.896 1.00 86.19 92 ARG A N 1
ATOM 672 C CA . ARG A 1 92 ? -13.052 9.405 -12.212 1.00 86.19 92 ARG A CA 1
ATOM 673 C C . ARG A 1 92 ? -11.547 9.617 -12.059 1.00 86.19 92 ARG A C 1
ATOM 675 O O . ARG A 1 92 ? -11.094 10.254 -11.105 1.00 86.19 92 ARG A O 1
ATOM 682 N N . LEU A 1 93 ? -10.775 9.100 -13.015 1.00 83.50 93 LEU A N 1
ATOM 683 C CA . LEU A 1 93 ? -9.339 9.359 -13.109 1.00 83.50 93 LEU A CA 1
ATOM 684 C C . LEU A 1 93 ? -9.101 10.749 -13.705 1.00 83.50 93 LEU A C 1
ATOM 686 O O . LEU A 1 93 ? -9.472 11.018 -14.847 1.00 83.50 93 LEU A O 1
ATOM 690 N N . LEU A 1 94 ? -8.451 11.620 -12.937 1.00 77.75 94 LEU A N 1
ATOM 691 C CA . LEU A 1 94 ? -7.936 12.897 -13.405 1.00 77.75 94 LEU A CA 1
ATOM 692 C C . LEU A 1 94 ? -6.438 12.746 -13.690 1.00 77.75 94 LEU A C 1
ATOM 694 O O . LEU A 1 94 ? -5.592 12.849 -12.798 1.00 77.75 94 LEU A O 1
ATOM 698 N N . ARG A 1 95 ? -6.109 12.520 -14.963 1.00 66.12 95 ARG A N 1
ATOM 699 C CA . ARG A 1 95 ? -4.736 12.640 -15.456 1.00 66.12 95 ARG A CA 1
ATOM 700 C C . ARG A 1 95 ? -4.439 14.116 -15.714 1.00 66.12 95 ARG A C 1
ATOM 702 O O . ARG A 1 95 ? -5.214 14.790 -16.387 1.00 66.12 95 ARG A O 1
ATOM 709 N N . ARG A 1 96 ? -3.315 14.621 -15.200 1.00 59.59 96 ARG A N 1
ATOM 710 C CA . ARG A 1 96 ? -2.886 16.015 -15.394 1.00 59.59 96 ARG A CA 1
ATOM 711 C C . ARG A 1 96 ? -2.530 16.264 -16.867 1.00 59.59 96 ARG A C 1
ATOM 713 O O . ARG A 1 96 ? -1.409 16.003 -17.286 1.00 59.59 96 ARG A O 1
ATOM 720 N N . THR A 1 97 ? -3.472 16.791 -17.646 1.00 44.44 97 THR A N 1
ATOM 721 C CA . THR A 1 97 ? -3.201 17.428 -18.943 1.00 44.44 97 THR A CA 1
ATOM 722 C C . THR A 1 97 ? -2.826 18.885 -18.704 1.00 44.44 97 THR A C 1
ATOM 724 O O . THR A 1 97 ? -3.672 19.774 -18.773 1.00 44.44 97 THR A O 1
ATOM 727 N N . LEU A 1 98 ? -1.558 19.128 -18.383 1.00 43.56 98 LEU A N 1
ATOM 728 C CA . LEU A 1 98 ? -0.987 20.470 -18.400 1.00 43.56 98 LEU A CA 1
ATOM 729 C C . LEU A 1 98 ? 0.093 20.522 -19.472 1.00 43.56 98 LEU A C 1
ATOM 731 O O . LEU A 1 98 ? 0.967 19.661 -19.527 1.00 43.56 98 LEU A O 1
ATOM 735 N N . ASN A 1 99 ? -0.007 21.536 -20.328 1.00 41.81 99 ASN A N 1
ATOM 736 C CA . ASN A 1 99 ? 1.062 21.915 -21.239 1.00 41.81 99 ASN A CA 1
ATOM 737 C C . ASN A 1 99 ? 2.338 22.185 -20.424 1.00 41.81 99 ASN A C 1
ATOM 739 O O . ASN A 1 99 ? 2.245 22.713 -19.318 1.00 41.81 99 ASN A O 1
ATOM 743 N N . GLN A 1 100 ? 3.497 21.908 -21.031 1.00 38.84 100 GLN A N 1
ATOM 744 C CA . GLN A 1 100 ? 4.855 21.888 -20.455 1.00 38.84 100 GLN A CA 1
ATOM 745 C C . GLN A 1 100 ? 5.321 20.514 -19.938 1.00 38.84 100 GLN A C 1
ATOM 747 O O . GLN A 1 100 ? 4.603 19.735 -19.327 1.00 38.84 100 GLN A O 1
ATOM 752 N N . SER A 1 101 ? 6.589 20.247 -20.237 1.00 41.59 101 SER A N 1
ATOM 753 C CA . SER A 1 101 ? 7.359 18.996 -20.205 1.00 41.59 101 SER A CA 1
ATOM 754 C C . SER A 1 101 ? 7.551 18.287 -18.851 1.00 41.59 101 SER A C 1
ATOM 756 O O . SER A 1 101 ? 8.303 17.309 -18.781 1.00 41.59 101 SER A O 1
ATOM 758 N N . THR A 1 102 ? 6.913 18.731 -17.769 1.00 46.81 102 THR A N 1
ATOM 759 C CA . THR A 1 102 ? 7.008 18.079 -16.454 1.00 46.81 102 THR A CA 1
ATOM 760 C C . THR A 1 102 ? 6.098 16.855 -16.404 1.00 46.81 102 THR A C 1
ATOM 762 O O . THR A 1 102 ? 4.875 16.953 -16.399 1.00 46.81 102 THR A O 1
ATOM 765 N N . HIS A 1 103 ? 6.715 15.672 -16.410 1.00 51.00 103 HIS A N 1
ATOM 766 C CA . HIS A 1 103 ? 6.030 14.388 -16.533 1.00 51.00 103 HIS A CA 1
ATOM 767 C C . HIS A 1 103 ? 5.115 14.140 -15.316 1.00 51.00 103 HIS A C 1
ATOM 769 O O . HIS A 1 103 ? 5.634 13.979 -14.211 1.00 51.00 103 HIS A O 1
ATOM 775 N N . PRO A 1 104 ? 3.779 14.043 -15.466 1.00 52.34 104 PRO A N 1
ATOM 776 C CA . PRO A 1 104 ? 2.925 13.617 -14.368 1.00 52.34 104 PRO A CA 1
ATOM 777 C C . PRO A 1 104 ? 3.054 12.097 -14.215 1.00 52.34 104 PRO A C 1
ATOM 779 O O . PRO A 1 104 ? 2.372 11.329 -14.896 1.00 52.34 104 PRO A O 1
ATOM 782 N N . GLY A 1 105 ? 3.964 11.670 -13.335 1.00 69.69 105 GLY A N 1
ATOM 783 C CA . GLY A 1 105 ? 4.190 10.261 -12.994 1.00 69.69 105 GLY A CA 1
ATOM 784 C C . GLY A 1 105 ? 3.003 9.588 -12.292 1.00 69.69 105 GLY A C 1
ATOM 785 O O . GLY A 1 105 ? 2.970 8.360 -12.217 1.00 69.69 105 GLY A O 1
ATOM 786 N N . TRP A 1 106 ? 2.029 10.381 -11.827 1.00 79.50 106 TRP A N 1
ATOM 787 C CA . TRP A 1 106 ? 0.821 9.950 -11.123 1.00 79.50 106 TRP A CA 1
ATOM 788 C C . TRP A 1 106 ? -0.490 10.435 -11.743 1.00 79.50 106 TRP A C 1
ATOM 790 O O . TRP A 1 106 ? -0.541 11.354 -12.567 1.00 79.50 106 TRP A O 1
ATOM 800 N N . GLN A 1 107 ? -1.576 9.824 -11.275 1.00 87.06 107 GLN A N 1
ATOM 801 C CA . GLN A 1 107 ? -2.961 10.150 -11.589 1.00 87.06 107 GLN A CA 1
ATOM 802 C C . GLN A 1 107 ? -3.737 10.369 -10.286 1.00 87.06 107 GLN A C 1
ATOM 804 O O . GLN A 1 107 ? -3.509 9.671 -9.299 1.00 87.06 107 GLN A O 1
ATOM 809 N N . TYR A 1 108 ? -4.668 11.324 -10.276 1.00 88.06 108 TYR A N 1
ATOM 810 C CA . TYR A 1 108 ? -5.589 11.510 -9.152 1.00 88.06 108 TYR A CA 1
ATOM 811 C C . TYR A 1 108 ? -6.901 10.770 -9.400 1.00 88.06 108 TYR A C 1
ATOM 813 O O . TYR A 1 108 ? -7.369 10.662 -10.534 1.00 88.06 108 TYR A O 1
ATOM 821 N N . ARG A 1 109 ? -7.546 10.332 -8.321 1.00 89.56 109 ARG A N 1
ATOM 822 C CA . ARG A 1 109 ? -8.937 9.874 -8.317 1.00 89.56 109 ARG A CA 1
ATOM 823 C C . ARG A 1 109 ? -9.782 10.927 -7.632 1.00 89.56 109 ARG A C 1
ATOM 825 O O . ARG A 1 109 ? -9.475 11.322 -6.508 1.00 89.56 109 ARG A O 1
ATOM 832 N N . ILE A 1 110 ? -10.831 11.375 -8.312 1.00 89.50 110 ILE A N 1
ATOM 833 C CA . ILE A 1 110 ? -11.765 12.376 -7.791 1.00 89.50 110 ILE A CA 1
ATOM 834 C C . ILE A 1 110 ? -13.199 11.854 -7.837 1.00 89.50 110 ILE A C 1
ATOM 836 O O . ILE A 1 110 ? -13.589 11.235 -8.826 1.00 89.50 110 ILE A O 1
ATOM 840 N N . ASN A 1 111 ? -13.970 12.089 -6.775 1.00 88.62 111 ASN A N 1
ATOM 841 C CA . ASN A 1 111 ? -15.390 11.721 -6.695 1.00 88.62 111 ASN A CA 1
ATOM 842 C C . ASN A 1 111 ? -16.294 12.737 -7.427 1.00 88.62 111 ASN A C 1
ATOM 844 O O . ASN A 1 111 ? -15.814 13.733 -7.983 1.00 88.62 111 ASN A O 1
ATOM 848 N N . GLN A 1 112 ? -17.613 12.515 -7.409 1.00 86.94 112 GLN A N 1
ATOM 849 C CA . GLN A 1 112 ? -18.593 13.449 -7.987 1.00 86.94 112 GLN A CA 1
ATOM 850 C C . GLN A 1 112 ? -18.561 14.843 -7.344 1.00 86.94 112 GLN A C 1
ATOM 852 O O . GLN A 1 112 ? -18.846 15.834 -8.010 1.00 86.94 112 GLN A O 1
ATOM 857 N N . GLN A 1 113 ? -18.166 14.941 -6.072 1.00 87.69 113 GLN A N 1
ATOM 858 C CA . GLN A 1 113 ? -18.003 16.203 -5.341 1.00 87.69 113 GLN A CA 1
ATOM 859 C C . GLN A 1 113 ? -16.663 16.896 -5.662 1.00 87.69 113 GLN A C 1
ATOM 861 O O . GLN A 1 113 ? -16.295 17.872 -5.011 1.00 87.69 113 GLN A O 1
ATOM 866 N N . ASN A 1 114 ? -15.927 16.393 -6.662 1.00 86.62 114 ASN A N 1
ATOM 867 C CA . ASN A 1 114 ? -14.630 16.887 -7.122 1.00 86.62 114 ASN A CA 1
ATOM 868 C C . ASN A 1 114 ? -13.542 16.911 -6.026 1.00 86.62 114 ASN A C 1
ATOM 870 O O . ASN A 1 114 ? -12.560 17.646 -6.125 1.00 86.62 114 ASN A O 1
ATOM 874 N N . GLN A 1 115 ? -13.703 16.091 -4.984 1.00 88.06 115 GLN A N 1
ATOM 875 C CA . GLN A 1 115 ? -12.710 15.879 -3.935 1.00 88.06 115 GLN A CA 1
ATOM 876 C C . GLN A 1 115 ? -11.732 14.790 -4.372 1.00 88.06 115 GLN A C 1
ATOM 878 O O . GLN A 1 115 ? -12.144 13.796 -4.969 1.00 88.06 115 GLN A O 1
ATOM 883 N N . ILE A 1 116 ? -10.454 14.930 -4.015 1.00 88.94 116 ILE A N 1
ATOM 884 C CA . ILE A 1 116 ? -9.473 13.845 -4.153 1.00 88.94 116 ILE A CA 1
ATOM 885 C C . ILE A 1 116 ? -9.840 12.723 -3.172 1.00 88.94 116 ILE A C 1
ATOM 887 O O . ILE A 1 116 ? -10.069 12.980 -1.987 1.00 88.94 116 ILE A O 1
ATOM 891 N N . VAL A 1 117 ? -9.895 11.492 -3.678 1.00 91.88 117 VAL A N 1
ATOM 892 C CA . VAL A 1 117 ? -10.234 10.263 -2.932 1.00 91.88 117 VAL A CA 1
ATOM 893 C C . VAL A 1 117 ? -9.211 9.132 -3.145 1.00 91.88 117 VAL A C 1
ATOM 895 O O . VAL A 1 117 ? -9.381 7.998 -2.702 1.00 91.88 117 VAL A O 1
ATOM 898 N N . GLY A 1 118 ? -8.126 9.443 -3.850 1.00 93.31 118 GLY A N 1
ATOM 899 C CA . GLY A 1 118 ? -6.996 8.555 -4.067 1.00 93.31 118 GLY A CA 1
ATOM 900 C C . GLY A 1 118 ? -6.013 9.125 -5.081 1.00 93.31 118 GLY A C 1
ATOM 901 O O . GLY A 1 118 ? -6.305 10.106 -5.772 1.00 93.31 118 GLY A O 1
ATOM 902 N N . PHE A 1 119 ? -4.853 8.493 -5.189 1.00 93.56 119 PHE A N 1
ATOM 903 C CA . PHE A 1 119 ? -3.869 8.753 -6.238 1.00 93.56 119 PHE A CA 1
ATOM 904 C C . PHE A 1 119 ? -3.027 7.504 -6.490 1.00 93.56 119 PHE A C 1
ATOM 906 O O . PHE A 1 119 ? -2.829 6.687 -5.589 1.00 93.56 119 PHE A O 1
ATOM 913 N N . ASP A 1 120 ? -2.547 7.347 -7.719 1.00 93.81 120 ASP A N 1
ATOM 914 C CA . ASP A 1 120 ? -1.740 6.201 -8.126 1.00 93.81 120 ASP A CA 1
ATOM 915 C C . ASP A 1 120 ? -0.570 6.589 -9.039 1.00 93.81 120 ASP A C 1
ATOM 917 O O . ASP A 1 120 ? -0.639 7.580 -9.767 1.00 93.81 120 ASP A O 1
ATOM 921 N N . PHE A 1 121 ? 0.524 5.826 -8.963 1.00 92.56 121 PHE A N 1
ATOM 922 C CA . PHE A 1 121 ? 1.700 5.937 -9.832 1.00 92.56 121 PHE A CA 1
ATOM 923 C C . PHE A 1 121 ? 2.413 4.595 -10.004 1.00 92.56 121 PHE A C 1
ATOM 925 O O . PHE A 1 121 ? 2.294 3.699 -9.171 1.00 92.56 121 PHE A O 1
ATOM 932 N N . SER A 1 122 ? 3.196 4.481 -11.078 1.00 92.31 122 SER A N 1
ATOM 933 C CA . SER A 1 122 ? 3.946 3.268 -11.422 1.00 92.31 122 SER A CA 1
ATOM 934 C C . SER A 1 122 ? 5.446 3.543 -11.472 1.00 92.31 122 SER A C 1
ATOM 936 O O . SER A 1 122 ? 5.886 4.421 -12.221 1.00 92.31 122 SER A O 1
ATOM 938 N N . ASN A 1 123 ? 6.252 2.736 -10.788 1.00 93.00 123 ASN A N 1
ATOM 939 C CA . ASN A 1 123 ? 7.653 2.544 -11.152 1.00 93.00 123 ASN A CA 1
ATOM 940 C C . ASN A 1 123 ? 7.697 1.590 -12.361 1.00 93.00 123 ASN A C 1
ATOM 942 O O . ASN A 1 123 ? 7.301 0.429 -12.262 1.00 93.00 123 ASN A O 1
ATOM 946 N N . ARG A 1 124 ? 8.146 2.099 -13.516 1.00 89.38 124 ARG A N 1
ATOM 947 C CA . ARG A 1 124 ? 8.236 1.368 -14.802 1.00 89.38 124 ARG A CA 1
ATOM 948 C C . ARG A 1 124 ? 9.659 0.924 -15.162 1.00 89.38 124 ARG A C 1
ATOM 950 O O . ARG A 1 124 ? 9.923 0.507 -16.291 1.00 89.38 124 ARG A O 1
ATOM 957 N N . GLY A 1 125 ? 10.563 1.008 -14.192 1.00 87.81 125 GLY A N 1
ATOM 958 C CA . GLY A 1 125 ? 11.909 0.465 -14.264 1.00 87.81 125 GLY A CA 1
ATOM 959 C C . GLY A 1 125 ? 12.926 1.297 -15.037 1.00 87.81 125 GLY A C 1
ATOM 960 O O . GLY A 1 125 ? 12.729 2.477 -15.329 1.00 87.81 125 GLY A O 1
ATOM 961 N N . GLY A 1 126 ? 14.074 0.678 -15.308 1.00 87.81 126 GLY A N 1
ATOM 962 C CA . GLY A 1 126 ? 15.297 1.384 -15.685 1.00 87.81 126 GLY A CA 1
ATOM 963 C C . GLY A 1 126 ? 15.977 2.086 -14.504 1.00 87.81 126 GLY A C 1
ATOM 964 O O . GLY A 1 126 ? 16.643 3.097 -14.718 1.00 87.81 126 GLY A O 1
ATOM 965 N N . ASN A 1 127 ? 15.783 1.574 -13.285 1.00 92.25 127 ASN A N 1
ATOM 966 C CA . ASN A 1 127 ? 16.345 2.064 -12.019 1.00 92.25 127 ASN A CA 1
ATOM 967 C C . ASN A 1 127 ? 16.752 0.875 -11.119 1.00 92.25 127 ASN A C 1
ATOM 969 O O . ASN A 1 127 ? 16.590 -0.278 -11.512 1.00 92.25 127 ASN A O 1
ATOM 973 N N . ARG A 1 128 ? 17.290 1.128 -9.916 1.00 92.25 128 ARG A N 1
ATOM 974 C CA . ARG A 1 128 ? 17.801 0.060 -9.026 1.00 92.25 128 ARG A CA 1
ATOM 975 C C . ARG A 1 128 ? 16.723 -0.911 -8.524 1.00 92.25 128 ARG A C 1
ATOM 977 O O . ARG A 1 128 ? 17.032 -2.070 -8.271 1.00 92.25 128 ARG A O 1
ATOM 984 N N . ILE A 1 129 ? 15.483 -0.444 -8.371 1.00 93.25 129 ILE A N 1
ATOM 985 C CA . ILE A 1 129 ? 14.362 -1.245 -7.860 1.00 93.25 129 ILE A CA 1
ATOM 986 C C . ILE A 1 129 ? 13.833 -2.173 -8.947 1.00 93.25 129 ILE A C 1
ATOM 988 O O . ILE A 1 129 ? 13.500 -3.330 -8.696 1.00 93.25 129 ILE A O 1
ATOM 992 N N . LEU A 1 130 ? 13.770 -1.670 -10.174 1.00 91.56 130 LEU A N 1
ATOM 993 C CA . LEU A 1 130 ? 13.336 -2.442 -11.319 1.00 91.56 130 LEU A CA 1
ATOM 994 C C . LEU A 1 130 ? 14.296 -2.178 -12.491 1.00 91.56 130 LEU A C 1
ATOM 996 O O . LEU A 1 130 ? 14.091 -1.244 -13.267 1.00 91.56 130 LEU A O 1
ATOM 1000 N N . PRO A 1 131 ? 15.378 -2.969 -12.630 1.00 87.31 131 PRO A N 1
ATOM 1001 C CA . PRO A 1 131 ? 16.384 -2.734 -13.668 1.00 87.31 131 PRO A CA 1
ATOM 1002 C C . PRO A 1 131 ? 15.836 -2.903 -15.089 1.00 87.31 131 PRO A C 1
ATOM 1004 O O . PRO A 1 131 ? 16.195 -2.146 -15.992 1.00 87.31 131 PRO A O 1
ATOM 1007 N N . GLN A 1 132 ? 14.933 -3.868 -15.286 1.00 85.88 132 GLN A N 1
ATOM 1008 C CA . GLN A 1 132 ? 14.258 -4.091 -16.566 1.00 85.88 132 GLN A CA 1
ATOM 1009 C C . GLN A 1 132 ? 13.210 -2.998 -16.801 1.00 85.88 132 GLN A C 1
ATOM 1011 O O . GLN A 1 132 ? 12.464 -2.642 -15.894 1.00 85.88 132 GLN A O 1
ATOM 1016 N N . ARG A 1 133 ? 13.152 -2.441 -18.012 1.00 82.94 133 ARG A N 1
ATOM 1017 C CA . ARG A 1 133 ? 12.162 -1.413 -18.361 1.00 82.94 133 ARG A CA 1
ATOM 1018 C C . ARG A 1 133 ? 10.870 -2.056 -18.842 1.00 82.94 133 ARG A C 1
ATOM 1020 O O . ARG A 1 133 ? 10.909 -3.015 -19.606 1.00 82.94 133 ARG A O 1
ATOM 1027 N N . TYR A 1 134 ? 9.746 -1.471 -18.446 1.00 81.06 134 TYR A N 1
ATOM 1028 C CA . TYR A 1 134 ? 8.449 -1.711 -19.068 1.00 81.06 134 TYR A CA 1
ATOM 1029 C C . TYR A 1 134 ? 8.534 -1.436 -20.579 1.00 81.06 134 TYR A C 1
ATOM 1031 O O . TYR A 1 134 ? 8.854 -0.315 -20.981 1.00 81.06 134 TYR A O 1
ATOM 1039 N N . ASP A 1 135 ? 8.205 -2.425 -21.408 1.00 80.62 135 ASP A N 1
ATOM 1040 C CA . ASP A 1 135 ? 8.138 -2.281 -22.865 1.00 80.62 135 ASP A CA 1
ATOM 1041 C C . ASP A 1 135 ? 6.867 -2.950 -23.403 1.00 80.62 135 ASP A C 1
ATOM 1043 O O . ASP A 1 135 ? 6.793 -4.166 -23.600 1.00 80.62 135 ASP A O 1
ATOM 1047 N N . SER A 1 136 ? 5.845 -2.134 -23.668 1.00 78.75 136 SER A N 1
ATOM 1048 C CA . SER A 1 136 ? 4.577 -2.600 -24.232 1.00 78.75 136 SER A CA 1
ATOM 1049 C C . SER A 1 136 ? 4.689 -3.090 -25.676 1.00 78.75 136 SER A C 1
ATOM 1051 O O . SER A 1 136 ? 3.858 -3.893 -26.086 1.00 78.75 136 SER A O 1
ATOM 1053 N N . SER A 1 137 ? 5.702 -2.664 -26.441 1.00 80.56 137 SER A N 1
ATOM 1054 C CA . SER A 1 137 ? 5.923 -3.160 -27.810 1.00 80.56 137 SER A CA 1
ATOM 1055 C C . SER A 1 137 ? 6.436 -4.603 -27.823 1.00 80.56 137 SER A C 1
ATOM 1057 O O . SER A 1 137 ? 6.174 -5.348 -28.764 1.00 80.56 137 SER A O 1
ATOM 1059 N N . ARG A 1 138 ? 7.110 -5.017 -26.741 1.00 76.00 138 ARG A N 1
ATOM 1060 C CA . ARG A 1 138 ? 7.638 -6.374 -26.531 1.00 76.00 138 ARG A CA 1
ATOM 1061 C C . ARG A 1 138 ? 6.786 -7.227 -25.590 1.00 76.00 138 ARG A C 1
ATOM 1063 O O . ARG A 1 138 ? 7.229 -8.301 -25.193 1.00 76.00 138 ARG A O 1
ATOM 1070 N N . ASN A 1 139 ? 5.589 -6.761 -25.215 1.00 71.56 139 ASN A N 1
ATOM 1071 C CA . ASN A 1 139 ? 4.719 -7.403 -24.217 1.00 71.56 139 ASN A CA 1
ATOM 1072 C C . ASN A 1 139 ? 5.407 -7.607 -22.840 1.00 71.56 139 ASN A C 1
ATOM 1074 O O . ASN A 1 139 ? 5.053 -8.494 -22.065 1.00 71.56 139 ASN A O 1
ATOM 1078 N N . GLN A 1 140 ? 6.414 -6.782 -22.539 1.00 76.62 140 GLN A N 1
ATOM 1079 C CA . GLN A 1 140 ? 7.285 -6.868 -21.369 1.00 76.62 140 GLN A CA 1
ATOM 1080 C C . GLN A 1 140 ? 6.764 -5.959 -20.251 1.00 76.62 140 GLN A C 1
ATOM 1082 O O . GLN A 1 140 ? 7.242 -4.845 -20.024 1.00 76.62 140 GLN A O 1
ATOM 1087 N N . PHE A 1 141 ? 5.733 -6.442 -19.559 1.00 81.50 141 PHE A N 1
ATOM 1088 C CA . PHE A 1 141 ? 5.068 -5.718 -18.477 1.00 81.50 141 PHE A CA 1
ATOM 1089 C C . PHE A 1 141 ? 5.763 -5.953 -17.132 1.00 81.50 141 PHE A C 1
ATOM 1091 O O . PHE A 1 141 ? 5.357 -6.794 -16.330 1.00 81.50 141 PHE A O 1
ATOM 1098 N N . PHE A 1 142 ? 6.819 -5.177 -16.905 1.00 87.00 142 PHE A N 1
ATOM 1099 C CA . PHE A 1 142 ? 7.504 -5.060 -15.622 1.00 87.00 142 PHE A CA 1
ATOM 1100 C C . PHE A 1 142 ? 7.075 -3.777 -14.914 1.00 87.00 142 PHE A C 1
ATOM 1102 O O . PHE A 1 142 ? 7.025 -2.718 -15.541 1.00 87.00 142 PHE A O 1
ATOM 1109 N N . GLY A 1 143 ? 6.798 -3.836 -13.615 1.00 91.56 143 GLY A N 1
ATOM 1110 C CA . GLY A 1 143 ? 6.380 -2.646 -12.880 1.00 91.56 143 GLY A CA 1
ATOM 1111 C C . GLY A 1 143 ? 6.124 -2.884 -11.401 1.00 91.56 143 GLY A C 1
ATOM 1112 O O . GLY A 1 143 ? 5.893 -4.015 -10.978 1.00 91.56 143 GLY A O 1
ATOM 1113 N N . ARG A 1 144 ? 6.107 -1.792 -10.639 1.00 94.81 144 ARG A N 1
ATOM 1114 C CA . ARG A 1 144 ? 5.487 -1.720 -9.314 1.00 94.81 144 ARG A CA 1
ATOM 1115 C C . ARG A 1 144 ? 4.521 -0.547 -9.303 1.00 94.81 144 ARG A C 1
ATOM 1117 O O . ARG A 1 144 ? 4.945 0.592 -9.496 1.00 94.81 144 ARG A O 1
ATOM 1124 N N . ASP A 1 145 ? 3.242 -0.824 -9.093 1.00 95.12 145 ASP A N 1
ATOM 1125 C CA . ASP A 1 145 ? 2.224 0.212 -8.917 1.00 95.12 145 ASP A CA 1
ATOM 1126 C C . ASP A 1 145 ? 2.020 0.503 -7.435 1.00 95.12 145 ASP A C 1
ATOM 1128 O O . ASP A 1 145 ? 1.910 -0.423 -6.635 1.00 95.12 145 ASP A O 1
ATOM 1132 N N . PHE A 1 146 ? 1.890 1.782 -7.097 1.00 97.06 146 PHE A N 1
ATOM 1133 C CA . PHE A 1 146 ? 1.455 2.273 -5.795 1.00 97.06 146 PHE A CA 1
ATOM 1134 C C . PHE A 1 146 ? 0.090 2.937 -5.972 1.00 97.06 146 PHE A C 1
ATOM 1136 O O . PHE A 1 146 ? -0.058 3.821 -6.815 1.00 97.06 146 PHE A O 1
ATOM 1143 N N . GLN A 1 147 ? -0.909 2.533 -5.187 1.00 96.69 147 GLN A N 1
ATOM 1144 C CA . GLN A 1 147 ? -2.246 3.131 -5.209 1.00 96.69 147 GLN A CA 1
ATOM 1145 C C . GLN A 1 147 ? -2.686 3.476 -3.787 1.00 96.69 147 GLN A C 1
ATOM 1147 O O . GLN A 1 147 ? -2.983 2.592 -2.983 1.00 96.69 147 GLN A O 1
ATOM 1152 N N . PHE A 1 148 ? -2.759 4.766 -3.482 1.00 96.38 148 PHE A N 1
ATOM 1153 C CA . PHE A 1 148 ? -3.296 5.272 -2.226 1.00 96.38 148 PHE A CA 1
ATOM 1154 C C . PHE A 1 148 ? -4.804 5.472 -2.391 1.00 96.38 148 PHE A C 1
ATOM 1156 O O . PHE A 1 148 ? -5.255 6.172 -3.301 1.00 96.38 148 PHE A O 1
ATOM 1163 N N . ARG A 1 149 ? -5.588 4.817 -1.534 1.00 94.31 149 ARG A N 1
ATOM 1164 C CA . ARG A 1 149 ? -7.051 4.735 -1.608 1.00 94.31 149 ARG A CA 1
ATOM 1165 C C . ARG A 1 149 ? -7.675 5.266 -0.327 1.00 94.31 149 ARG A C 1
ATOM 1167 O O . ARG A 1 149 ? -7.186 4.966 0.758 1.00 94.31 149 ARG A O 1
ATOM 1174 N N . PHE A 1 150 ? -8.716 6.076 -0.486 1.00 94.06 150 PHE A N 1
ATOM 1175 C CA . PHE A 1 150 ? -9.539 6.663 0.571 1.00 94.06 150 PHE A CA 1
ATOM 1176 C C . PHE A 1 150 ? -10.849 7.170 -0.067 1.00 94.06 150 PHE A C 1
ATOM 1178 O O . PHE A 1 150 ? -11.202 8.349 0.015 1.00 94.06 150 PHE A O 1
ATOM 1185 N N . ASP A 1 151 ? -11.518 6.258 -0.780 1.00 90.56 151 ASP A N 1
ATOM 1186 C CA . ASP A 1 151 ? -12.656 6.478 -1.683 1.00 90.56 151 ASP A CA 1
ATOM 1187 C C . ASP A 1 151 ? -13.822 7.252 -1.041 1.00 90.56 151 ASP A C 1
ATOM 1189 O O . ASP A 1 151 ? -14.404 8.156 -1.639 1.00 90.56 151 ASP A O 1
ATOM 1193 N N . GLU A 1 152 ? -14.128 6.930 0.211 1.00 90.81 152 GLU A N 1
ATOM 1194 C CA . GLU A 1 152 ? -15.153 7.554 1.042 1.00 90.81 152 GLU A CA 1
ATOM 1195 C C . GLU A 1 152 ? -14.584 8.557 2.057 1.00 90.81 152 GLU A C 1
ATOM 1197 O O . GLU A 1 152 ? -15.351 9.146 2.832 1.00 90.81 152 GLU A O 1
ATOM 1202 N N . ARG A 1 153 ? -13.263 8.786 2.028 1.00 92.75 153 ARG A N 1
ATOM 1203 C CA . ARG A 1 153 ? -12.508 9.666 2.937 1.00 92.75 153 ARG A CA 1
ATOM 1204 C C . ARG A 1 153 ? -12.734 9.298 4.413 1.00 92.75 153 ARG A C 1
ATOM 1206 O O . ARG A 1 153 ? -12.772 10.185 5.273 1.00 92.75 153 ARG A O 1
ATOM 1213 N N . ALA A 1 154 ? -12.910 8.004 4.695 1.00 93.38 154 ALA A N 1
ATOM 1214 C CA . ALA A 1 154 ? -13.222 7.456 6.010 1.00 93.38 154 ALA A CA 1
ATOM 1215 C C . ALA A 1 154 ? -11.995 6.767 6.636 1.00 93.38 154 ALA A C 1
ATOM 1217 O O . ALA A 1 154 ? -11.075 6.370 5.931 1.00 93.38 154 ALA A O 1
ATOM 1218 N N . ARG A 1 155 ? -11.951 6.554 7.957 1.00 94.44 155 ARG A N 1
ATOM 1219 C CA . ARG A 1 155 ? -10.828 5.795 8.549 1.00 94.44 155 ARG A CA 1
ATOM 1220 C C . ARG A 1 155 ? -10.774 4.343 8.067 1.00 94.44 155 ARG A C 1
ATOM 1222 O O . ARG A 1 155 ? -9.684 3.809 7.876 1.00 94.44 155 ARG A O 1
ATOM 1229 N N . GLN A 1 156 ? -11.912 3.684 7.853 1.00 93.56 156 GLN A N 1
ATOM 1230 C CA . GLN A 1 156 ? -11.952 2.271 7.434 1.00 93.56 156 GLN A CA 1
ATOM 1231 C C . GLN A 1 156 ? -11.401 1.975 6.032 1.00 93.56 156 GLN A C 1
ATOM 1233 O O . GLN A 1 156 ? -11.022 0.828 5.787 1.00 93.56 156 GLN A O 1
ATOM 1238 N N . ASP A 1 157 ? -11.379 2.942 5.110 1.00 92.12 157 ASP A N 1
ATOM 1239 C CA . ASP A 1 157 ? -10.971 2.712 3.718 1.00 92.12 157 ASP A CA 1
ATOM 1240 C C . ASP A 1 157 ? -9.643 3.361 3.322 1.00 92.12 157 ASP A C 1
ATOM 1242 O O . ASP A 1 157 ? -9.224 3.218 2.175 1.00 92.12 157 ASP A O 1
ATOM 1246 N N . ILE A 1 158 ? -8.935 3.993 4.259 1.00 96.00 158 ILE A N 1
ATOM 1247 C CA . ILE A 1 158 ? -7.579 4.497 4.033 1.00 96.00 158 ILE A CA 1
ATOM 1248 C C . ILE A 1 158 ? -6.582 3.331 3.969 1.00 96.00 158 ILE A C 1
ATOM 1250 O O . ILE A 1 158 ? -6.317 2.667 4.973 1.00 96.00 158 ILE A O 1
ATOM 1254 N N . HIS A 1 159 ? -5.997 3.103 2.793 1.00 97.31 159 HIS A N 1
ATOM 1255 C CA . HIS A 1 159 ? -4.971 2.080 2.584 1.00 97.31 159 HIS A CA 1
ATOM 1256 C C . HIS A 1 159 ? -4.054 2.391 1.392 1.00 97.31 159 HIS A C 1
ATOM 1258 O O . HIS A 1 159 ? -4.376 3.200 0.519 1.00 97.31 159 HIS A O 1
ATOM 1264 N N . LEU A 1 160 ? -2.907 1.715 1.353 1.00 98.25 160 LEU A N 1
ATOM 1265 C CA . LEU A 1 160 ? -2.008 1.642 0.204 1.00 98.25 160 LEU A CA 1
ATOM 1266 C C . LEU A 1 160 ? -2.085 0.230 -0.392 1.00 98.25 160 LEU A C 1
ATOM 1268 O O . LEU A 1 160 ? -1.883 -0.754 0.315 1.00 98.25 160 LEU A O 1
ATOM 1272 N N . LEU A 1 161 ? -2.352 0.127 -1.691 1.00 97.81 161 LEU A N 1
ATOM 1273 C CA . LEU A 1 161 ? -2.150 -1.092 -2.473 1.00 97.81 161 LEU A CA 1
ATOM 1274 C C . LEU A 1 161 ? -0.827 -0.987 -3.228 1.00 97.81 161 LEU A C 1
ATOM 1276 O O . LEU A 1 161 ? -0.567 0.028 -3.876 1.00 97.81 161 LEU A O 1
ATOM 1280 N N . ILE A 1 162 ? -0.023 -2.045 -3.178 1.00 97.88 162 ILE A N 1
ATOM 1281 C CA . ILE A 1 162 ? 1.162 -2.214 -4.020 1.00 97.88 162 ILE A CA 1
ATOM 1282 C C . ILE A 1 162 ? 0.964 -3.454 -4.886 1.00 97.88 162 ILE A C 1
ATOM 1284 O O . ILE A 1 162 ? 0.582 -4.506 -4.368 1.00 97.88 162 ILE A O 1
ATOM 1288 N N . ALA A 1 163 ? 1.213 -3.335 -6.189 1.00 96.38 163 ALA A N 1
ATOM 1289 C CA . ALA A 1 163 ? 1.125 -4.446 -7.132 1.00 96.38 163 ALA A CA 1
ATOM 1290 C C . ALA A 1 163 ? 2.429 -4.596 -7.926 1.00 96.38 163 ALA A C 1
ATOM 1292 O O . ALA A 1 163 ? 2.802 -3.693 -8.677 1.00 96.38 163 ALA A O 1
ATOM 1293 N N . ASP A 1 164 ? 3.096 -5.744 -7.779 1.00 95.19 164 ASP A N 1
ATOM 1294 C CA . ASP A 1 164 ? 4.302 -6.088 -8.541 1.00 95.19 164 ASP A CA 1
ATOM 1295 C C . ASP A 1 164 ? 3.944 -6.911 -9.784 1.00 95.19 164 ASP A C 1
ATOM 1297 O O . ASP A 1 164 ? 3.359 -8.001 -9.702 1.00 95.19 164 ASP A O 1
ATOM 1301 N N . TRP A 1 165 ? 4.349 -6.386 -10.939 1.00 91.62 165 TRP A N 1
ATOM 1302 C CA . TRP A 1 165 ? 4.164 -6.963 -12.263 1.00 91.62 165 TRP A CA 1
ATOM 1303 C C . TRP A 1 165 ? 5.455 -7.654 -12.701 1.00 91.62 165 TRP A C 1
ATOM 1305 O O . TRP A 1 165 ? 6.488 -7.010 -12.901 1.00 91.62 165 TRP A O 1
ATOM 1315 N N . ALA A 1 166 ? 5.381 -8.972 -12.870 1.00 89.25 166 ALA A N 1
ATOM 1316 C CA . ALA A 1 166 ? 6.458 -9.787 -13.412 1.00 89.25 166 ALA A CA 1
ATOM 1317 C C . ALA A 1 166 ? 5.867 -10.897 -14.306 1.00 89.25 166 ALA A C 1
ATOM 1319 O O . ALA A 1 166 ? 4.886 -11.537 -13.903 1.00 89.25 166 ALA A O 1
ATOM 1320 N N . PRO A 1 167 ? 6.428 -11.140 -15.505 1.00 86.25 167 PRO A N 1
ATOM 1321 C CA . PRO A 1 167 ? 5.937 -12.150 -16.438 1.00 86.25 167 PRO A CA 1
ATOM 1322 C C . PRO A 1 167 ? 6.145 -13.572 -15.903 1.00 86.25 167 PRO A C 1
ATOM 1324 O O . PRO A 1 167 ? 6.979 -13.815 -15.030 1.00 86.25 167 PRO A O 1
ATOM 1327 N N . ALA A 1 168 ? 5.385 -14.523 -16.433 1.00 86.69 168 ALA A N 1
ATOM 1328 C CA . ALA A 1 168 ? 5.546 -15.946 -16.162 1.00 86.69 168 ALA A CA 1
ATOM 1329 C C . ALA A 1 168 ? 6.769 -16.535 -16.902 1.00 86.69 168 ALA A C 1
ATOM 1331 O O . ALA A 1 168 ? 7.468 -15.846 -17.649 1.00 86.69 168 ALA A O 1
ATOM 1332 N N . ARG A 1 169 ? 7.027 -17.839 -16.719 1.00 86.56 169 ARG A N 1
ATOM 1333 C CA . ARG A 1 169 ? 8.140 -18.574 -17.367 1.00 86.56 169 ARG A CA 1
ATOM 1334 C C . ARG A 1 169 ? 8.152 -18.509 -18.901 1.00 86.56 169 ARG A C 1
ATOM 1336 O O . ARG A 1 169 ? 9.212 -18.673 -19.491 1.00 86.56 169 ARG A O 1
ATOM 1343 N N . ASP A 1 170 ? 7.003 -18.289 -19.532 1.00 86.31 170 ASP A N 1
ATOM 1344 C CA . ASP A 1 170 ? 6.831 -18.133 -20.985 1.00 86.31 170 ASP A CA 1
ATOM 1345 C C . ASP A 1 170 ? 6.984 -16.675 -21.466 1.00 86.31 170 ASP A C 1
ATOM 1347 O O . ASP A 1 170 ? 6.750 -16.379 -22.636 1.00 86.31 170 ASP A O 1
ATOM 1351 N N . GLY A 1 171 ? 7.349 -15.750 -20.572 1.00 82.12 171 GLY A N 1
ATOM 1352 C CA . GLY A 1 171 ? 7.444 -14.321 -20.861 1.00 82.12 171 GLY A CA 1
ATOM 1353 C C . GLY A 1 171 ? 6.094 -13.599 -20.924 1.00 82.12 171 GLY A C 1
ATOM 1354 O O . GLY A 1 171 ? 6.076 -12.393 -21.158 1.00 82.12 171 GLY A O 1
ATOM 1355 N N . GLN A 1 172 ? 4.966 -14.284 -20.701 1.00 83.38 172 GLN A N 1
ATOM 1356 C CA . GLN A 1 172 ? 3.640 -13.669 -20.761 1.00 83.38 172 GLN A CA 1
ATOM 1357 C C . GLN A 1 172 ? 3.206 -13.117 -19.402 1.00 83.38 172 GLN A C 1
ATOM 1359 O O . GLN A 1 172 ? 3.440 -13.716 -18.351 1.00 83.38 172 GLN A O 1
ATOM 1364 N N . PHE A 1 173 ? 2.518 -11.976 -19.408 1.00 84.06 173 PHE A N 1
ATOM 1365 C CA . PHE A 1 173 ? 1.842 -11.477 -18.215 1.00 84.06 173 PHE A CA 1
ATOM 1366 C C . PHE A 1 173 ? 0.538 -12.241 -17.961 1.00 84.06 173 PHE A C 1
ATOM 1368 O O . PHE A 1 173 ? -0.230 -12.514 -18.883 1.00 84.06 173 PHE A O 1
ATOM 1375 N N . ARG A 1 174 ? 0.265 -12.548 -16.690 1.00 87.25 174 ARG A N 1
ATOM 1376 C CA . ARG A 1 174 ? -0.937 -13.262 -16.252 1.00 87.25 174 ARG A CA 1
ATOM 1377 C C . ARG A 1 174 ? -1.480 -12.615 -14.986 1.00 87.25 174 ARG A C 1
ATOM 1379 O O . ARG A 1 174 ? -0.777 -12.554 -13.979 1.00 87.25 174 ARG A O 1
ATOM 1386 N N . LEU A 1 175 ? -2.750 -12.204 -15.004 1.00 88.06 175 LEU A N 1
ATOM 1387 C CA . LEU A 1 175 ? -3.416 -11.608 -13.834 1.00 88.06 175 LEU A CA 1
ATOM 1388 C C . LEU A 1 175 ? -3.341 -12.523 -12.602 1.00 88.06 175 LEU A C 1
ATOM 1390 O O . LEU A 1 175 ? -3.115 -12.040 -11.500 1.00 88.06 175 LEU A O 1
ATOM 1394 N N . SER A 1 176 ? -3.427 -13.844 -12.796 1.00 89.88 176 SER A N 1
ATOM 1395 C CA . SER A 1 176 ? -3.295 -14.861 -11.743 1.00 89.88 176 SER A CA 1
ATOM 1396 C C . SER A 1 176 ? -1.918 -14.920 -11.064 1.00 89.88 176 SER A C 1
ATOM 1398 O O . SER A 1 176 ? -1.764 -15.631 -10.074 1.00 89.88 176 SER A O 1
ATOM 1400 N N . GLU A 1 177 ? -0.900 -14.246 -11.605 1.00 90.75 177 GLU A N 1
ATOM 1401 C CA . GLU A 1 177 ? 0.466 -14.228 -11.064 1.00 90.75 177 GLU A CA 1
ATOM 1402 C C . GLU A 1 177 ? 0.866 -12.876 -10.452 1.00 90.75 177 GLU A C 1
ATOM 1404 O O . GLU A 1 177 ? 1.885 -12.819 -9.753 1.00 90.75 177 GLU A O 1
ATOM 1409 N N . LEU A 1 178 ? 0.039 -11.836 -10.649 1.00 92.12 178 LEU A N 1
ATOM 1410 C CA . LEU A 1 178 ? 0.194 -10.494 -10.079 1.00 92.12 178 LEU A CA 1
ATOM 1411 C C . LEU A 1 178 ? 0.312 -10.565 -8.551 1.00 92.12 178 LEU A C 1
ATOM 1413 O O . LEU A 1 178 ? -0.453 -11.278 -7.897 1.00 92.12 178 LEU A O 1
ATOM 1417 N N . MET A 1 179 ? 1.275 -9.841 -7.983 1.00 95.38 179 MET A N 1
ATOM 1418 C CA . MET A 1 179 ? 1.560 -9.868 -6.547 1.00 95.38 179 MET A CA 1
ATOM 1419 C C . MET A 1 179 ? 1.001 -8.628 -5.876 1.00 95.38 179 MET A C 1
ATOM 1421 O O . MET A 1 179 ? 1.612 -7.565 -5.944 1.00 95.38 179 MET A O 1
ATOM 1425 N N . ASN A 1 180 ? -0.147 -8.787 -5.226 1.00 96.69 180 ASN A N 1
ATOM 1426 C CA . ASN A 1 180 ? -0.840 -7.709 -4.543 1.00 96.69 180 ASN A CA 1
ATOM 1427 C C . ASN A 1 180 ? -0.476 -7.713 -3.057 1.00 96.69 180 ASN A C 1
ATOM 1429 O O . ASN A 1 180 ? -0.563 -8.747 -2.393 1.00 96.69 180 ASN A O 1
ATOM 1433 N N . SER A 1 181 ? -0.154 -6.538 -2.532 1.00 98.12 181 SER A N 1
ATOM 1434 C CA . SER A 1 181 ? 0.049 -6.280 -1.110 1.00 98.12 181 SER A CA 1
ATOM 1435 C C . SER A 1 181 ? -0.833 -5.107 -0.691 1.00 98.12 181 SER A C 1
ATOM 1437 O O . SER A 1 181 ? -0.769 -4.042 -1.304 1.00 98.12 181 SER A O 1
ATOM 1439 N N . ILE A 1 182 ? -1.649 -5.275 0.350 1.00 98.12 182 ILE A N 1
ATOM 1440 C CA . ILE A 1 182 ? -2.371 -4.169 0.993 1.00 98.12 182 ILE A CA 1
ATOM 1441 C C . ILE A 1 182 ? -1.656 -3.766 2.278 1.00 98.12 182 ILE A C 1
ATOM 1443 O O . ILE A 1 182 ? -1.279 -4.629 3.068 1.00 98.12 182 ILE A O 1
ATOM 1447 N N . PHE A 1 183 ? -1.518 -2.462 2.488 1.00 98.38 183 PHE A N 1
ATOM 1448 C CA . PHE A 1 183 ? -0.912 -1.842 3.656 1.00 98.38 183 PHE A CA 1
ATOM 1449 C C . PHE A 1 183 ? -1.899 -0.870 4.309 1.00 98.38 183 PHE A C 1
ATOM 1451 O O . PHE A 1 183 ? -2.463 -0.002 3.638 1.00 98.38 183 PHE A O 1
ATOM 1458 N N . LEU A 1 184 ? -2.086 -0.987 5.622 1.00 98.25 184 LEU A N 1
ATOM 1459 C CA . LEU A 1 184 ? -2.779 -0.001 6.449 1.00 98.25 184 LEU A CA 1
ATOM 1460 C C . LEU A 1 184 ? -1.800 0.497 7.511 1.00 98.25 184 LEU A C 1
ATOM 1462 O O . LEU A 1 184 ? -1.102 -0.305 8.134 1.00 98.25 184 LEU A O 1
ATOM 1466 N N . PHE A 1 185 ? -1.762 1.810 7.717 1.00 97.31 185 PHE A N 1
ATOM 1467 C CA . PHE A 1 185 ? -0.851 2.468 8.653 1.00 97.31 185 PHE A CA 1
ATOM 1468 C C . PHE A 1 185 ? -1.651 3.123 9.777 1.00 97.31 185 PHE A C 1
ATOM 1470 O O . PHE A 1 185 ? -2.653 3.788 9.510 1.00 97.31 185 PHE A O 1
ATOM 1477 N N . PHE A 1 186 ? -1.202 2.942 11.016 1.00 96.56 186 PHE A N 1
ATOM 1478 C CA . PHE A 1 186 ? -1.898 3.395 12.218 1.00 96.56 186 PHE A CA 1
ATOM 1479 C C . PHE A 1 186 ? -0.984 4.263 13.085 1.00 96.56 186 PHE A C 1
ATOM 1481 O O . PHE A 1 186 ? 0.189 3.914 13.244 1.00 96.56 186 PHE A O 1
ATOM 1488 N N . P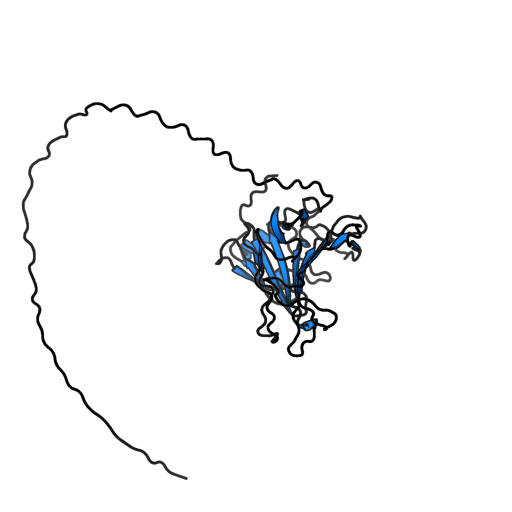RO A 1 187 ? -1.492 5.353 13.685 1.00 95.75 187 PRO A N 1
ATOM 1489 C CA . PRO A 1 187 ? -2.878 5.830 13.658 1.00 95.75 187 PRO A CA 1
ATOM 1490 C C . PRO A 1 187 ? -3.257 6.474 12.317 1.00 95.75 187 PRO A C 1
ATOM 1492 O O . PRO A 1 187 ? -2.414 7.015 11.605 1.00 95.75 187 PRO A O 1
ATOM 1495 N N . ARG A 1 188 ? -4.545 6.437 11.977 1.00 95.56 188 ARG A N 1
ATOM 1496 C CA . ARG A 1 188 ? -5.121 6.977 10.736 1.00 95.56 188 ARG A CA 1
ATOM 1497 C C . ARG A 1 188 ? -5.587 8.413 10.973 1.00 95.56 188 ARG A C 1
ATOM 1499 O O . ARG A 1 188 ? -6.782 8.702 10.938 1.00 95.56 188 ARG A O 1
ATOM 1506 N N . MET A 1 189 ? -4.653 9.303 11.307 1.00 93.75 189 MET A N 1
ATOM 1507 C CA . MET A 1 189 ? -4.934 10.700 11.682 1.00 93.75 189 MET A CA 1
ATOM 1508 C C . MET A 1 189 ? -5.206 11.604 10.476 1.00 93.75 189 MET A C 1
ATOM 1510 O O . MET A 1 189 ? -5.937 12.586 10.600 1.00 93.75 189 MET A O 1
ATOM 1514 N N . HIS A 1 190 ? -4.643 11.262 9.318 1.00 94.75 190 HIS A N 1
ATOM 1515 C CA . HIS A 1 190 ? -4.734 12.040 8.088 1.00 94.75 190 HIS A CA 1
ATOM 1516 C C . HIS A 1 190 ? -5.210 11.179 6.915 1.00 94.75 190 HIS A C 1
ATOM 1518 O O . HIS A 1 190 ? -5.021 9.963 6.886 1.00 94.75 190 HIS A O 1
ATOM 1524 N N . LEU A 1 191 ? -5.805 11.825 5.916 1.00 95.25 191 LEU A N 1
ATOM 1525 C CA . LEU A 1 191 ? -5.920 11.253 4.579 1.00 95.25 191 LEU A CA 1
ATOM 1526 C C . LEU A 1 191 ? -4.532 11.258 3.913 1.00 95.25 191 LEU A C 1
ATOM 1528 O O . LEU A 1 191 ? -3.803 12.241 4.084 1.00 95.25 191 LEU A O 1
ATOM 1532 N N . PRO A 1 192 ? -4.165 10.214 3.146 1.00 95.56 192 PRO A N 1
ATOM 1533 C CA . PRO A 1 192 ? -2.939 10.221 2.362 1.00 95.56 192 PRO A CA 1
ATOM 1534 C C . PRO A 1 192 ? -2.860 11.449 1.458 1.00 95.56 192 PRO A C 1
ATOM 1536 O O . PRO A 1 192 ? -3.852 11.836 0.834 1.00 95.56 192 PRO A O 1
ATOM 1539 N N . ALA A 1 193 ? -1.668 12.028 1.358 1.00 92.69 193 ALA A N 1
ATOM 1540 C CA . ALA A 1 193 ? -1.417 13.205 0.539 1.00 92.69 193 ALA A CA 1
ATOM 1541 C C . ALA A 1 193 ? -0.195 13.018 -0.361 1.00 92.69 193 ALA A C 1
ATOM 1543 O O . ALA A 1 193 ? 0.711 12.279 0.001 1.00 92.69 193 ALA A O 1
ATOM 1544 N N . ILE A 1 194 ? -0.155 13.702 -1.506 1.00 90.50 194 ILE A N 1
ATOM 1545 C CA . ILE A 1 194 ? 0.986 13.733 -2.428 1.00 90.50 194 ILE A CA 1
ATOM 1546 C C . ILE A 1 194 ? 1.257 15.160 -2.909 1.00 90.50 194 ILE A C 1
ATOM 1548 O O . ILE A 1 194 ? 0.330 15.840 -3.350 1.00 90.50 194 ILE A O 1
ATOM 1552 N N . VAL A 1 195 ? 2.525 15.574 -2.837 1.00 87.00 195 VAL A N 1
ATOM 1553 C CA . VAL A 1 195 ? 3.067 16.885 -3.237 1.00 87.00 195 VAL A CA 1
ATOM 1554 C C . VAL A 1 195 ? 4.247 16.666 -4.191 1.00 87.00 195 VAL A C 1
ATOM 1556 O O . VAL A 1 195 ? 5.095 15.806 -3.938 1.00 87.00 195 VAL A O 1
ATOM 1559 N N . ASN A 1 196 ? 4.319 17.425 -5.286 1.00 82.00 196 ASN A N 1
ATOM 1560 C CA . ASN A 1 196 ? 5.447 17.417 -6.216 1.00 82.00 196 ASN A CA 1
ATOM 1561 C C . ASN A 1 196 ? 6.434 18.529 -5.846 1.00 82.00 196 ASN A C 1
ATOM 1563 O O . ASN A 1 196 ? 6.050 19.675 -5.626 1.00 82.00 196 ASN A O 1
ATOM 1567 N N . THR A 1 197 ? 7.723 18.214 -5.849 1.00 79.31 197 THR A N 1
ATOM 1568 C CA . THR A 1 197 ? 8.789 19.216 -5.906 1.00 79.31 197 THR A CA 1
ATOM 1569 C C . THR A 1 197 ? 9.738 18.851 -7.047 1.00 79.31 197 THR A C 1
ATOM 1571 O O . THR A 1 197 ? 9.724 17.727 -7.535 1.00 79.31 197 THR A O 1
ATOM 1574 N N . MET A 1 198 ? 10.552 19.804 -7.511 1.00 78.69 198 MET A N 1
ATOM 1575 C CA . MET A 1 198 ? 11.286 19.732 -8.791 1.00 78.69 198 MET A CA 1
ATOM 1576 C C . MET A 1 198 ? 11.930 18.370 -9.135 1.00 78.69 198 MET A C 1
ATOM 1578 O O . MET A 1 198 ? 11.897 17.955 -10.295 1.00 78.69 198 MET A O 1
ATOM 1582 N N . ASP A 1 199 ? 12.534 17.693 -8.156 1.00 85.00 199 ASP A N 1
ATOM 1583 C CA . ASP A 1 199 ? 13.181 16.381 -8.276 1.00 85.00 199 ASP A CA 1
ATOM 1584 C C . ASP A 1 199 ? 12.503 15.258 -7.462 1.00 85.00 199 ASP A C 1
ATOM 1586 O O . ASP A 1 199 ? 12.834 14.082 -7.651 1.00 85.00 199 ASP A O 1
ATOM 1590 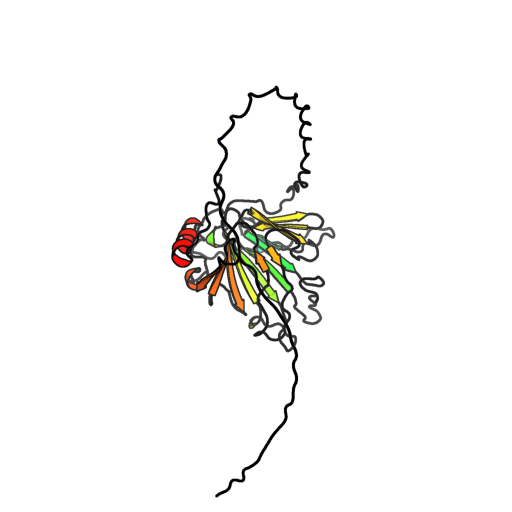N N . ARG A 1 200 ? 11.556 15.587 -6.573 1.00 88.31 200 ARG A N 1
ATOM 1591 C CA . ARG A 1 200 ? 11.031 14.688 -5.531 1.00 88.31 200 ARG A CA 1
ATOM 1592 C C . ARG A 1 200 ? 9.512 14.695 -5.448 1.00 88.31 200 ARG A C 1
ATOM 1594 O O . ARG A 1 200 ? 8.785 15.464 -6.069 1.00 88.31 200 ARG A O 1
ATOM 1601 N N . THR A 1 201 ? 9.007 13.751 -4.682 1.00 90.12 201 THR A N 1
ATOM 1602 C CA . THR A 1 201 ? 7.586 13.488 -4.530 1.00 90.12 201 THR A CA 1
ATOM 1603 C C . THR A 1 201 ? 7.350 13.104 -3.092 1.00 90.12 201 THR A C 1
ATOM 1605 O O . THR A 1 201 ? 7.767 12.035 -2.657 1.00 90.12 201 THR A O 1
ATOM 1608 N N . LEU A 1 202 ? 6.728 14.003 -2.342 1.00 92.44 202 LEU A N 1
ATOM 1609 C CA . LEU A 1 202 ? 6.478 13.805 -0.925 1.00 92.44 202 LEU A CA 1
ATOM 1610 C C . LEU A 1 202 ? 5.077 13.235 -0.768 1.00 92.44 202 LEU A C 1
ATOM 1612 O O . LEU A 1 202 ? 4.088 13.907 -1.064 1.00 92.44 202 LEU A O 1
ATOM 1616 N N . VAL A 1 203 ? 5.006 11.984 -0.323 1.00 94.44 203 VAL A N 1
ATOM 1617 C CA . VAL A 1 203 ? 3.759 11.319 0.036 1.00 94.44 203 VAL A CA 1
ATOM 1618 C C . VAL A 1 203 ? 3.640 11.290 1.550 1.00 94.44 203 VAL A C 1
ATOM 1620 O O . VAL A 1 203 ? 4.475 10.694 2.227 1.00 94.44 203 VAL A O 1
ATOM 1623 N N . SER A 1 204 ? 2.594 11.903 2.095 1.00 95.75 204 SER A N 1
ATOM 1624 C CA . SER A 1 204 ? 2.259 11.769 3.511 1.00 95.75 204 SER A CA 1
ATOM 1625 C C . SER A 1 204 ? 1.353 10.558 3.722 1.00 95.75 204 SER A C 1
ATOM 1627 O O . SER A 1 204 ? 0.322 10.411 3.061 1.00 95.75 204 SER A O 1
ATOM 1629 N N . LEU A 1 205 ? 1.737 9.699 4.661 1.00 96.88 205 LEU A N 1
ATOM 1630 C CA . LEU A 1 205 ? 0.978 8.539 5.109 1.00 96.88 205 LEU A CA 1
ATOM 1631 C C . LEU A 1 205 ? -0.135 8.940 6.097 1.00 96.88 205 LEU A C 1
ATOM 1633 O O . LEU A 1 205 ? -0.116 10.046 6.644 1.00 96.88 205 LEU A O 1
ATOM 1637 N N . PRO A 1 206 ? -1.086 8.034 6.400 1.00 96.06 206 PRO A N 1
ATOM 1638 C CA . PRO A 1 206 ? -2.167 8.292 7.360 1.00 96.06 206 PRO A CA 1
ATOM 1639 C C . PRO A 1 206 ? -1.691 8.666 8.771 1.00 96.06 206 PRO A C 1
ATOM 1641 O O . PRO A 1 206 ? -2.396 9.368 9.495 1.00 96.06 206 PRO A O 1
ATOM 1644 N N . THR A 1 207 ? -0.477 8.242 9.132 1.00 95.06 207 THR A N 1
ATOM 1645 C CA . THR A 1 207 ? 0.220 8.574 10.384 1.00 95.06 207 THR A CA 1
ATOM 1646 C C . THR A 1 207 ? 0.724 10.018 10.445 1.00 95.06 207 THR A C 1
ATOM 1648 O O . THR A 1 207 ? 1.178 10.456 11.499 1.00 95.06 207 THR A O 1
ATOM 1651 N N . GLY A 1 208 ? 0.669 10.760 9.333 1.00 93.88 208 GLY A N 1
ATOM 1652 C CA . GLY A 1 208 ? 1.275 12.086 9.175 1.00 93.88 208 GLY A CA 1
ATOM 1653 C C . GLY A 1 208 ? 2.771 12.047 8.845 1.00 93.88 208 GLY A C 1
ATOM 1654 O O . GLY A 1 208 ? 3.386 13.096 8.672 1.00 93.88 208 GLY A O 1
ATOM 1655 N N . GLU A 1 209 ? 3.364 10.857 8.747 1.00 95.06 209 GLU A N 1
ATOM 1656 C CA . GLU A 1 209 ? 4.764 10.667 8.364 1.00 95.06 209 GLU A CA 1
ATOM 1657 C C . GLU A 1 209 ? 4.943 10.708 6.845 1.00 95.06 209 GLU A C 1
ATOM 1659 O O . GL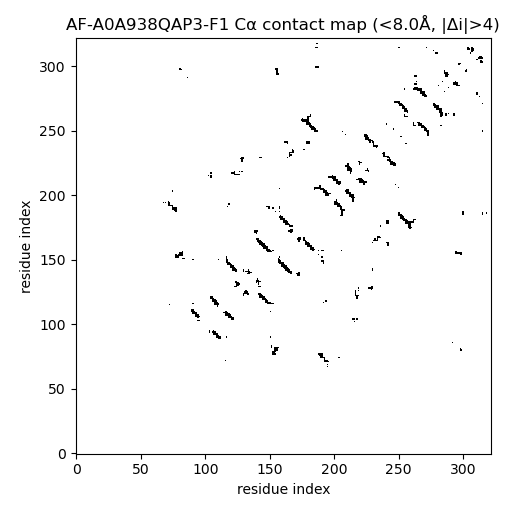U A 1 209 ? 4.012 10.420 6.095 1.00 95.06 209 GLU A O 1
ATOM 1664 N N . GLU A 1 210 ? 6.147 11.036 6.381 1.00 95.56 210 GLU A N 1
ATOM 1665 C CA . GLU A 1 210 ? 6.425 11.246 4.959 1.00 95.56 210 GLU A CA 1
ATOM 1666 C C . GLU A 1 210 ? 7.294 10.142 4.343 1.00 95.56 210 GLU A C 1
ATOM 1668 O O . GLU A 1 210 ? 8.155 9.536 4.990 1.00 95.56 210 GLU A O 1
ATOM 1673 N N . VAL A 1 211 ? 7.060 9.913 3.054 1.00 96.69 211 VAL A N 1
ATOM 1674 C CA . VAL A 1 211 ? 7.837 9.056 2.161 1.00 96.69 211 VAL A CA 1
ATOM 1675 C C . VAL A 1 211 ? 8.225 9.895 0.951 1.00 96.69 211 VAL A C 1
ATOM 1677 O O . VAL A 1 211 ? 7.369 10.507 0.313 1.00 96.69 211 VAL A O 1
ATOM 1680 N N . GLU A 1 212 ? 9.513 9.930 0.638 1.00 95.56 212 GLU A N 1
ATOM 1681 C CA . GLU A 1 212 ? 10.054 10.647 -0.509 1.00 95.56 212 GLU A CA 1
ATOM 1682 C C . GLU A 1 212 ? 10.291 9.671 -1.659 1.00 95.56 212 GLU A C 1
ATOM 1684 O O . GLU A 1 212 ? 11.117 8.762 -1.559 1.00 95.56 212 GLU A O 1
ATOM 1689 N N . PHE A 1 213 ? 9.596 9.896 -2.769 1.00 94.06 213 PHE A N 1
ATOM 1690 C CA . PHE A 1 213 ? 9.828 9.221 -4.037 1.00 94.06 213 PHE A CA 1
ATOM 1691 C C . PHE A 1 213 ? 10.619 10.129 -4.987 1.00 94.06 213 PHE A C 1
ATOM 1693 O O . PHE A 1 213 ? 10.497 11.356 -4.957 1.00 94.06 213 PHE A O 1
ATOM 1700 N N . ASN A 1 214 ? 11.414 9.531 -5.870 1.00 91.88 214 ASN A N 1
ATOM 1701 C CA . ASN A 1 214 ? 12.062 10.244 -6.969 1.00 91.88 214 ASN A CA 1
ATOM 1702 C C . ASN A 1 214 ? 11.018 10.605 -8.039 1.00 91.88 214 ASN A C 1
ATOM 1704 O O . ASN A 1 214 ? 10.372 9.707 -8.580 1.00 91.88 214 ASN A O 1
ATOM 1708 N N . ALA A 1 215 ? 10.893 11.883 -8.410 1.00 88.31 215 ALA A N 1
ATOM 1709 C CA . ALA A 1 215 ? 9.839 12.341 -9.327 1.00 88.31 215 ALA A CA 1
ATOM 1710 C C . ALA A 1 215 ? 9.956 11.806 -10.774 1.00 88.31 215 ALA A C 1
ATOM 1712 O O . ALA A 1 215 ? 9.040 11.993 -11.574 1.00 88.31 215 ALA A O 1
ATOM 1713 N N . ARG A 1 216 ? 11.081 11.172 -11.144 1.00 87.62 216 ARG A N 1
ATOM 1714 C CA . ARG A 1 216 ? 11.314 10.594 -12.483 1.00 87.62 216 ARG A CA 1
ATOM 1715 C C . ARG A 1 216 ? 11.191 9.074 -12.505 1.00 87.62 216 ARG A C 1
ATOM 1717 O O . ARG A 1 216 ? 10.666 8.528 -13.471 1.00 87.62 216 ARG A O 1
ATOM 1724 N N . THR A 1 217 ? 11.726 8.390 -11.492 1.00 89.75 217 THR A N 1
ATOM 1725 C CA . THR A 1 217 ? 11.779 6.916 -11.440 1.00 89.75 217 THR A CA 1
ATOM 1726 C C . THR A 1 217 ? 10.663 6.299 -10.599 1.00 89.75 217 THR A C 1
ATOM 1728 O O . THR A 1 217 ? 10.402 5.106 -10.748 1.00 89.75 217 THR A O 1
ATOM 1731 N N . ASN A 1 218 ? 9.988 7.093 -9.756 1.00 92.69 218 ASN A N 1
ATOM 1732 C CA . ASN A 1 218 ? 9.003 6.650 -8.764 1.00 92.69 218 ASN A CA 1
ATOM 1733 C C . ASN A 1 218 ? 9.542 5.578 -7.790 1.00 92.69 218 ASN A C 1
ATOM 1735 O O . ASN A 1 218 ? 8.772 4.778 -7.263 1.00 92.69 218 ASN A O 1
ATOM 1739 N N . GLU A 1 219 ? 10.856 5.545 -7.550 1.00 93.31 219 GLU A N 1
ATOM 1740 C CA . GLU A 1 219 ? 11.463 4.737 -6.481 1.00 93.31 219 GLU A CA 1
ATOM 1741 C C . GLU A 1 219 ? 11.393 5.473 -5.137 1.00 93.31 219 GLU A C 1
ATOM 1743 O O . GLU A 1 219 ? 11.533 6.699 -5.104 1.00 93.31 219 GLU A O 1
ATOM 1748 N N . VAL A 1 220 ? 11.238 4.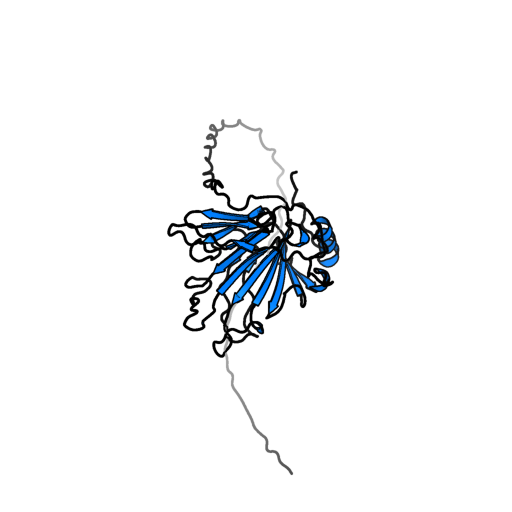741 -4.033 1.00 95.50 220 VAL A N 1
ATOM 1749 C CA . VAL A 1 220 ? 11.355 5.299 -2.677 1.00 95.50 220 VAL A CA 1
ATOM 1750 C C . VAL A 1 220 ? 12.821 5.618 -2.386 1.00 95.50 220 VAL A C 1
ATOM 1752 O O . VAL A 1 220 ? 13.669 4.722 -2.383 1.00 95.50 220 VAL A O 1
ATOM 1755 N N . VAL A 1 221 ? 13.125 6.888 -2.121 1.00 94.81 221 VAL A N 1
ATOM 1756 C CA . VAL A 1 221 ? 14.482 7.384 -1.833 1.00 94.81 221 VAL A CA 1
ATOM 1757 C C . VAL A 1 221 ? 14.695 7.572 -0.330 1.00 94.81 221 VAL A C 1
ATOM 1759 O O . VAL A 1 221 ? 15.719 7.141 0.195 1.00 94.81 221 VAL A O 1
ATOM 1762 N N . HIS A 1 222 ? 13.727 8.171 0.372 1.00 95.81 222 HIS A N 1
ATOM 1763 C CA . HIS A 1 222 ? 13.807 8.462 1.809 1.00 95.81 222 HIS A CA 1
ATOM 1764 C C . HIS A 1 222 ? 12.439 8.340 2.505 1.00 95.81 222 HIS A C 1
ATOM 1766 O O . HIS A 1 222 ? 11.398 8.211 1.860 1.00 95.81 222 HIS A O 1
ATOM 1772 N N . GLY A 1 223 ? 12.434 8.449 3.836 1.00 96.19 223 GLY A N 1
ATOM 1773 C CA . GLY A 1 223 ? 11.226 8.505 4.662 1.00 96.19 223 GLY A CA 1
ATOM 1774 C C . GLY A 1 223 ? 10.943 7.208 5.418 1.00 96.19 223 GLY A C 1
ATOM 1775 O O . GLY A 1 223 ? 11.857 6.443 5.721 1.00 96.19 223 GLY A O 1
ATOM 1776 N N . VAL A 1 224 ? 9.672 6.983 5.759 1.00 96.06 224 VAL A N 1
ATOM 1777 C CA . VAL A 1 224 ? 9.238 5.859 6.619 1.00 96.06 224 VAL A CA 1
ATOM 1778 C C . VAL A 1 224 ? 8.895 4.565 5.874 1.00 96.06 224 VAL A C 1
ATOM 1780 O O . VAL A 1 224 ? 8.444 3.600 6.493 1.00 96.06 224 VAL A O 1
ATOM 1783 N N . LEU A 1 225 ? 9.093 4.528 4.556 1.00 96.62 225 LEU A N 1
ATOM 1784 C CA . LEU A 1 225 ? 9.099 3.292 3.778 1.00 96.62 225 LEU A CA 1
ATOM 1785 C C . LEU A 1 225 ? 10.508 3.046 3.241 1.00 96.62 225 LEU A C 1
ATOM 1787 O O . LEU A 1 225 ? 11.198 3.980 2.840 1.00 96.62 225 LEU A O 1
ATOM 1791 N N . THR A 1 226 ? 10.914 1.781 3.191 1.00 95.50 226 THR A N 1
ATOM 1792 C CA . THR A 1 226 ? 12.073 1.337 2.414 1.00 95.50 226 THR A CA 1
ATOM 1793 C C . THR A 1 226 ? 11.632 0.348 1.349 1.00 95.50 226 THR A C 1
ATOM 1795 O O . THR A 1 226 ? 10.647 -0.378 1.514 1.00 95.50 226 THR A O 1
ATOM 1798 N N . GLU A 1 227 ? 12.351 0.350 0.232 1.00 95.00 227 GLU A N 1
ATOM 1799 C CA . GLU A 1 227 ? 11.984 -0.379 -0.971 1.00 95.00 227 GLU A CA 1
ATOM 1800 C C . GLU A 1 227 ? 13.165 -1.205 -1.483 1.00 95.00 227 GLU A C 1
ATOM 1802 O O . GLU A 1 227 ? 14.227 -0.666 -1.796 1.00 95.00 227 GLU A O 1
ATOM 1807 N N . GLU A 1 228 ? 12.946 -2.513 -1.586 1.00 94.94 228 GLU A N 1
ATOM 1808 C CA . GLU A 1 228 ? 13.858 -3.464 -2.220 1.00 94.94 228 GLU A CA 1
ATOM 1809 C C . GLU A 1 228 ? 13.424 -3.768 -3.670 1.00 94.94 228 GLU A C 1
ATOM 1811 O O . GLU A 1 228 ? 12.256 -3.537 -4.035 1.00 94.94 228 GLU A O 1
ATOM 1816 N N . PRO A 1 229 ? 14.327 -4.321 -4.506 1.00 94.69 229 PRO A N 1
ATOM 1817 C CA . PRO A 1 229 ? 14.021 -4.658 -5.889 1.00 94.69 229 PRO A CA 1
ATOM 1818 C C . PRO A 1 229 ? 12.797 -5.565 -6.072 1.00 94.69 229 PRO A C 1
ATOM 1820 O O . PRO A 1 229 ? 12.478 -6.403 -5.226 1.00 94.69 229 PRO A O 1
ATOM 1823 N N . VAL A 1 230 ? 12.107 -5.402 -7.202 1.00 93.44 230 VAL A N 1
ATOM 1824 C CA . VAL A 1 230 ? 11.006 -6.286 -7.614 1.00 93.44 230 VAL A CA 1
ATOM 1825 C C . VAL A 1 230 ? 11.560 -7.684 -7.887 1.00 93.44 230 VAL A C 1
ATOM 1827 O O . VAL A 1 230 ? 12.524 -7.844 -8.638 1.00 93.44 230 VAL A O 1
ATOM 1830 N N . ASP A 1 231 ? 10.931 -8.709 -7.313 1.00 93.00 231 ASP A N 1
ATOM 1831 C CA . ASP A 1 231 ? 11.303 -10.094 -7.588 1.00 93.00 231 ASP A CA 1
ATOM 1832 C C . ASP A 1 231 ? 10.788 -10.515 -8.975 1.00 93.00 231 ASP A C 1
ATOM 1834 O O . ASP A 1 231 ? 9.604 -10.794 -9.178 1.00 93.00 231 ASP A O 1
ATOM 1838 N N . LEU A 1 232 ? 11.705 -10.541 -9.944 1.00 90.38 232 LEU A N 1
ATOM 1839 C CA . LEU A 1 232 ? 11.449 -10.942 -11.328 1.00 90.38 232 LEU A CA 1
ATOM 1840 C C . LEU A 1 232 ? 11.635 -12.449 -11.572 1.00 90.38 232 LEU A C 1
ATOM 1842 O O . LEU A 1 232 ? 11.727 -12.868 -12.726 1.00 90.38 232 LEU A O 1
ATOM 1846 N N . ASN A 1 233 ? 11.701 -13.284 -10.527 1.00 90.69 233 ASN A N 1
ATOM 1847 C CA . ASN A 1 233 ? 11.842 -14.730 -10.693 1.00 90.69 233 ASN A CA 1
ATOM 1848 C C . ASN A 1 233 ? 10.681 -15.290 -11.543 1.00 90.69 233 ASN A C 1
ATOM 1850 O O . ASN A 1 233 ? 9.515 -15.120 -11.170 1.00 90.69 233 ASN A O 1
ATOM 1854 N N . PRO A 1 234 ? 10.945 -15.965 -12.677 1.00 87.12 234 PRO A N 1
ATOM 1855 C CA . PRO A 1 234 ? 9.890 -16.478 -13.547 1.00 87.12 234 PRO A CA 1
ATOM 1856 C C . PRO A 1 234 ? 9.059 -17.596 -12.892 1.00 87.12 234 PRO A C 1
ATOM 1858 O O . PRO A 1 234 ? 7.949 -17.868 -13.343 1.00 87.12 234 PRO A O 1
ATOM 1861 N N . ASP A 1 235 ? 9.541 -18.231 -11.816 1.00 89.44 235 ASP A N 1
ATOM 1862 C CA . ASP A 1 235 ? 8.743 -19.155 -11.011 1.00 89.44 235 ASP A CA 1
ATOM 1863 C C . ASP A 1 235 ? 7.895 -18.420 -9.960 1.00 89.44 235 ASP A C 1
ATOM 1865 O O . ASP A 1 235 ? 8.392 -17.969 -8.924 1.00 89.44 235 ASP A O 1
ATOM 1869 N N . ARG A 1 236 ? 6.576 -18.388 -10.186 1.00 89.88 236 ARG A N 1
ATOM 1870 C CA . ARG A 1 236 ? 5.575 -17.823 -9.265 1.00 89.88 236 ARG A CA 1
ATOM 1871 C C . ARG A 1 236 ? 5.631 -18.364 -7.825 1.00 89.88 236 ARG A C 1
ATOM 1873 O O . ARG A 1 236 ? 5.129 -17.698 -6.924 1.00 89.88 236 ARG A O 1
ATOM 1880 N N . ASN A 1 237 ? 6.155 -19.571 -7.601 1.00 90.44 237 ASN A N 1
ATOM 1881 C CA . ASN A 1 237 ? 6.201 -20.205 -6.280 1.00 90.44 237 ASN A CA 1
ATOM 1882 C C . ASN A 1 237 ? 7.445 -19.775 -5.487 1.00 90.44 237 ASN A C 1
ATOM 1884 O O . ASN A 1 237 ? 7.429 -19.814 -4.260 1.00 90.44 237 ASN A O 1
ATOM 1888 N N . LEU A 1 238 ? 8.507 -19.353 -6.183 1.00 92.69 238 LEU A N 1
ATOM 1889 C CA . LEU A 1 238 ? 9.730 -18.812 -5.583 1.00 92.69 238 LEU A CA 1
ATOM 1890 C C . LEU A 1 238 ? 9.698 -17.278 -5.480 1.00 92.69 238 LEU A C 1
ATOM 1892 O O . LEU A 1 238 ? 10.371 -16.711 -4.619 1.00 92.69 238 LEU A O 1
ATOM 1896 N N . ARG A 1 239 ? 8.909 -16.622 -6.343 1.00 93.06 239 ARG A N 1
ATOM 1897 C CA . ARG A 1 239 ? 8.758 -15.165 -6.418 1.00 93.06 239 ARG A CA 1
ATOM 1898 C C . ARG A 1 239 ? 8.130 -14.574 -5.152 1.00 93.06 239 ARG A C 1
ATOM 1900 O O . ARG A 1 239 ? 7.010 -14.932 -4.778 1.00 93.06 239 ARG A O 1
ATOM 1907 N N . ARG A 1 240 ? 8.816 -13.618 -4.536 1.00 95.00 240 ARG A N 1
ATOM 1908 C CA . ARG A 1 240 ? 8.421 -12.916 -3.308 1.00 95.00 240 ARG A CA 1
ATOM 1909 C C . ARG A 1 240 ? 7.526 -11.709 -3.597 1.00 95.00 240 ARG A C 1
ATOM 1911 O O . ARG A 1 240 ? 7.713 -11.016 -4.589 1.00 95.00 240 ARG A O 1
ATOM 1918 N N . PHE A 1 241 ? 6.584 -11.448 -2.693 1.00 95.75 241 PHE A N 1
ATOM 1919 C CA . PHE A 1 241 ? 5.721 -10.260 -2.704 1.00 95.75 241 PHE A CA 1
ATOM 1920 C C . PHE A 1 241 ? 6.516 -8.945 -2.587 1.00 95.75 241 PHE A C 1
ATOM 1922 O O . PHE A 1 241 ? 7.635 -8.988 -2.067 1.00 95.75 241 PHE A O 1
ATOM 1929 N N . PRO A 1 242 ? 5.931 -7.789 -2.983 1.00 92.88 242 PRO A N 1
ATOM 1930 C CA . PRO A 1 242 ? 6.557 -6.472 -2.901 1.00 92.88 242 PRO A CA 1
ATOM 1931 C C . PRO A 1 242 ? 7.366 -6.272 -1.620 1.00 92.88 242 PRO A C 1
ATOM 1933 O O . PRO A 1 242 ? 6.821 -6.240 -0.511 1.00 92.88 242 PRO A O 1
ATOM 1936 N N . ALA A 1 243 ? 8.683 -6.156 -1.758 1.00 92.94 243 ALA A 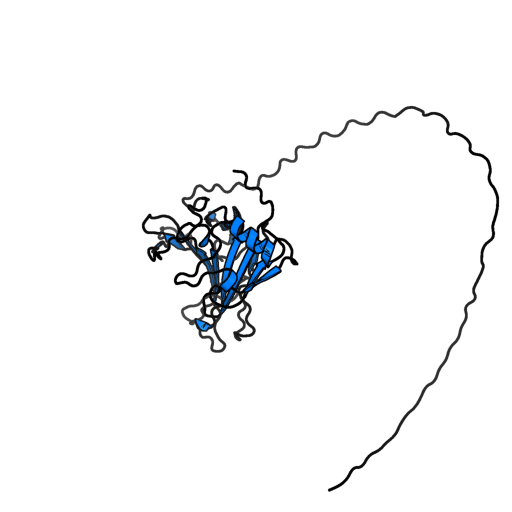N 1
ATOM 1937 C CA . AL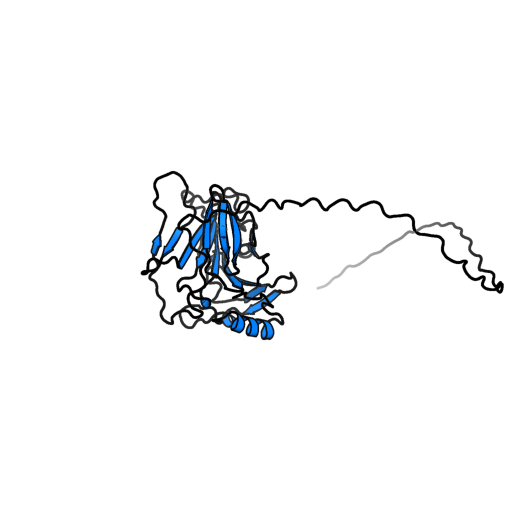A A 1 243 ? 9.613 -6.092 -0.637 1.00 92.94 243 ALA A CA 1
ATOM 1938 C C . ALA A 1 243 ? 9.740 -4.651 -0.098 1.00 92.94 243 ALA A C 1
ATOM 1940 O O . ALA A 1 243 ? 10.824 -4.092 0.041 1.00 92.94 243 ALA A O 1
ATOM 1941 N N . VAL A 1 244 ? 8.581 -4.061 0.205 1.00 94.88 244 VAL A N 1
ATOM 1942 C CA . VAL A 1 244 ? 8.426 -2.764 0.867 1.00 94.88 244 VAL A CA 1
ATOM 1943 C C . VAL A 1 244 ? 8.264 -2.985 2.370 1.00 94.88 244 VAL A C 1
ATOM 1945 O O . VAL A 1 244 ? 7.476 -3.837 2.798 1.00 94.88 244 VAL A O 1
ATOM 1948 N N . ARG A 1 245 ? 9.022 -2.231 3.169 1.00 94.25 245 ARG A N 1
ATOM 1949 C CA . ARG A 1 245 ? 8.992 -2.272 4.638 1.00 94.25 245 ARG A CA 1
ATOM 1950 C C . ARG A 1 245 ? 8.649 -0.900 5.193 1.00 94.25 245 ARG A C 1
ATOM 1952 O O . ARG A 1 245 ? 9.059 0.109 4.631 1.00 94.25 245 ARG A O 1
ATOM 1959 N N . TYR A 1 246 ? 7.945 -0.878 6.317 1.00 94.88 246 TYR A N 1
ATOM 1960 C CA . TYR A 1 246 ? 7.660 0.337 7.069 1.00 94.88 246 TYR A CA 1
ATOM 1961 C C . TYR A 1 246 ? 8.599 0.446 8.274 1.00 94.88 246 TYR A C 1
ATOM 1963 O O . TYR A 1 246 ? 8.801 -0.525 9.001 1.00 94.88 246 TYR A O 1
ATOM 1971 N N . THR A 1 247 ? 9.192 1.625 8.447 1.00 93.94 247 THR A N 1
ATOM 1972 C CA . THR A 1 247 ? 10.195 1.957 9.477 1.00 93.94 247 THR A CA 1
ATOM 1973 C C . THR A 1 247 ? 9.761 3.136 10.356 1.00 93.94 247 THR A C 1
ATOM 1975 O O . THR A 1 247 ? 10.556 3.655 11.140 1.00 93.94 247 THR A O 1
ATOM 1978 N N . GLY A 1 248 ? 8.508 3.582 10.214 1.00 92.62 248 GLY A N 1
ATOM 1979 C CA . GLY A 1 248 ? 7.945 4.695 10.972 1.00 92.62 248 GLY A CA 1
ATOM 1980 C C . GLY A 1 248 ? 7.600 4.360 12.426 1.00 92.62 248 GLY A C 1
ATOM 1981 O O . GLY A 1 248 ? 7.800 3.256 12.928 1.00 92.62 248 GLY A O 1
ATOM 1982 N N . LYS A 1 249 ? 7.067 5.366 13.119 1.00 91.38 249 LYS A N 1
ATOM 1983 C CA . LYS A 1 249 ? 6.698 5.347 14.543 1.00 91.38 249 LYS A CA 1
ATOM 1984 C C . LYS A 1 249 ? 5.305 4.773 14.807 1.00 91.38 249 LYS A C 1
ATOM 1986 O O . LYS A 1 249 ? 4.942 4.620 15.975 1.00 91.38 249 LYS A O 1
ATOM 1991 N N . GLY A 1 250 ? 4.509 4.546 13.774 1.00 92.38 250 GLY A N 1
ATOM 1992 C CA . GLY A 1 250 ? 3.203 3.910 13.862 1.00 92.38 250 GLY A CA 1
ATOM 1993 C C . GLY A 1 250 ? 3.290 2.385 13.846 1.00 92.38 250 GLY A C 1
ATOM 1994 O O . GLY A 1 250 ? 4.332 1.792 14.122 1.00 92.38 250 GLY A O 1
ATOM 1995 N N . LEU A 1 251 ? 2.179 1.765 13.468 1.00 94.56 251 LEU A N 1
ATOM 1996 C CA . LEU A 1 251 ? 2.050 0.332 13.223 1.00 94.56 251 LEU A CA 1
ATOM 1997 C C . LEU A 1 251 ? 1.584 0.096 11.783 1.00 94.56 251 LEU A C 1
ATOM 1999 O O . LEU A 1 251 ? 0.797 0.873 11.238 1.00 94.56 251 LEU A O 1
ATOM 2003 N N . MET A 1 252 ? 2.045 -1.000 11.182 1.00 96.12 252 MET A N 1
ATOM 2004 C CA . MET A 1 252 ? 1.667 -1.425 9.835 1.00 96.12 252 MET A CA 1
ATOM 2005 C C . MET A 1 252 ? 0.907 -2.753 9.885 1.00 96.12 252 MET A C 1
ATOM 2007 O O . MET A 1 252 ? 1.400 -3.741 10.426 1.00 96.12 252 MET A O 1
ATOM 2011 N N . VAL A 1 253 ? -0.258 -2.806 9.242 1.00 97.81 253 VAL A N 1
ATOM 2012 C CA . VAL A 1 253 ? -0.907 -4.058 8.834 1.00 97.81 253 VAL A CA 1
ATOM 2013 C C . VAL A 1 253 ? -0.591 -4.291 7.365 1.00 97.81 253 VAL A C 1
ATOM 2015 O O . VAL A 1 253 ? -0.835 -3.412 6.543 1.00 97.81 253 VAL A O 1
ATOM 2018 N N . ARG A 1 254 ? -0.094 -5.479 7.028 1.00 97.75 254 ARG A N 1
ATOM 2019 C CA . ARG A 1 254 ? 0.178 -5.935 5.665 1.00 97.75 254 ARG A CA 1
ATOM 2020 C C . ARG A 1 254 ? -0.549 -7.249 5.399 1.00 97.75 254 ARG A C 1
ATOM 2022 O O . ARG A 1 254 ? -0.417 -8.176 6.190 1.00 97.75 254 ARG A O 1
ATOM 2029 N N . ALA A 1 255 ? -1.250 -7.375 4.278 1.00 98.19 255 ALA A N 1
ATOM 2030 C CA . ALA A 1 255 ? -1.683 -8.676 3.760 1.00 98.19 255 ALA A CA 1
ATOM 2031 C C . ALA A 1 255 ? -1.253 -8.833 2.299 1.00 98.19 255 ALA A C 1
ATOM 2033 O O . ALA A 1 255 ? -1.229 -7.857 1.550 1.00 98.19 255 ALA A O 1
ATOM 2034 N N . ASP A 1 256 ? -0.916 -10.059 1.908 1.00 97.75 256 ASP A N 1
ATOM 2035 C CA . ASP A 1 256 ? -0.356 -10.400 0.601 1.00 97.75 256 ASP A CA 1
ATOM 2036 C C . ASP A 1 256 ? -1.211 -11.475 -0.087 1.00 97.75 256 ASP A C 1
ATOM 2038 O O . ASP A 1 256 ? -1.568 -12.475 0.537 1.00 97.75 256 ASP A O 1
ATOM 2042 N N . ALA A 1 257 ? -1.502 -11.312 -1.381 1.00 96.50 257 ALA A N 1
ATOM 2043 C CA . ALA A 1 257 ? -2.124 -12.356 -2.195 1.00 96.50 257 ALA A CA 1
ATOM 2044 C C . ALA A 1 257 ? -1.681 -12.307 -3.660 1.00 96.50 257 ALA A C 1
ATOM 2046 O O . ALA A 1 257 ? -1.375 -11.252 -4.218 1.00 96.50 257 ALA A O 1
ATOM 2047 N N . ARG A 1 258 ? -1.656 -13.481 -4.299 1.00 94.50 258 ARG A N 1
ATOM 2048 C CA . ARG A 1 258 ? -1.282 -13.637 -5.707 1.00 94.50 258 ARG A CA 1
ATOM 2049 C C . ARG A 1 258 ? -2.531 -13.840 -6.557 1.00 94.50 258 ARG A C 1
ATOM 2051 O O . ARG A 1 258 ? -3.283 -14.779 -6.321 1.00 94.50 258 ARG A O 1
ATOM 2058 N N . GLY A 1 259 ? -2.741 -12.969 -7.541 1.00 92.25 259 GLY A N 1
ATOM 2059 C CA . GLY A 1 259 ? -3.860 -13.056 -8.482 1.00 92.25 259 GLY A CA 1
ATOM 2060 C C . GLY A 1 259 ? -5.255 -12.821 -7.894 1.00 92.25 259 GLY A C 1
ATOM 2061 O O . GLY A 1 259 ? -6.247 -13.039 -8.585 1.00 92.25 259 GLY A O 1
ATOM 2062 N N . SER A 1 260 ? -5.346 -12.375 -6.640 1.00 93.75 260 SER A N 1
ATOM 2063 C CA . SER A 1 260 ? -6.597 -12.073 -5.943 1.00 93.75 260 SER A CA 1
ATOM 2064 C C . SER A 1 260 ? -6.438 -10.861 -5.021 1.00 93.75 260 SER A C 1
ATOM 2066 O O . SER A 1 260 ? -5.340 -10.327 -4.853 1.00 93.75 260 SER A O 1
ATOM 2068 N N . ASP A 1 261 ? -7.541 -10.438 -4.405 1.00 94.75 261 ASP A N 1
ATOM 2069 C CA . ASP A 1 261 ? -7.555 -9.409 -3.364 1.00 94.75 261 ASP A CA 1
ATOM 2070 C C . ASP A 1 261 ? -6.906 -9.939 -2.061 1.00 94.75 261 ASP A C 1
ATOM 2072 O O . ASP A 1 261 ? -7.360 -10.971 -1.550 1.00 94.75 261 ASP A O 1
ATOM 2076 N N . PRO A 1 262 ? -5.881 -9.265 -1.497 1.00 96.56 262 PRO A N 1
ATOM 2077 C CA . PRO A 1 262 ? -5.228 -9.677 -0.249 1.00 96.56 262 PRO A CA 1
ATOM 2078 C C . PRO A 1 262 ? -6.110 -9.669 1.001 1.00 96.56 262 PRO A C 1
ATOM 2080 O O . PRO A 1 262 ? -5.731 -10.234 2.022 1.00 96.56 262 PRO A O 1
ATOM 2083 N N . ARG A 1 263 ? -7.279 -9.025 0.950 1.00 96.00 263 ARG A N 1
ATOM 2084 C CA . ARG A 1 263 ? -8.207 -8.917 2.084 1.00 96.00 263 ARG A CA 1
ATOM 2085 C C . ARG A 1 263 ? -9.135 -10.125 2.229 1.00 96.00 263 ARG A C 1
ATOM 2087 O O . ARG A 1 263 ? -9.776 -10.268 3.267 1.00 96.00 263 ARG A O 1
ATOM 2094 N N . LEU A 1 264 ? -9.257 -10.952 1.186 1.00 93.94 264 LEU A N 1
ATOM 2095 C CA . LEU A 1 264 ? -10.249 -12.032 1.122 1.00 93.94 264 LEU A CA 1
ATOM 2096 C C . LEU A 1 264 ? -9.775 -13.348 1.743 1.00 93.94 264 LEU A C 1
ATOM 2098 O O . LEU A 1 264 ? -10.583 -14.058 2.332 1.00 93.94 264 LEU A O 1
ATOM 2102 N N . ASN A 1 265 ? -8.499 -13.697 1.566 1.00 89.81 265 ASN A N 1
ATOM 2103 C CA . ASN A 1 265 ? -7.952 -15.004 1.925 1.00 89.81 265 ASN A CA 1
ATOM 2104 C C . ASN A 1 265 ? -6.512 -14.880 2.435 1.00 89.81 265 ASN A C 1
ATOM 2106 O O . ASN A 1 265 ? -5.753 -14.034 1.973 1.00 89.81 265 ASN A O 1
ATOM 2110 N N . GLY A 1 266 ? -6.111 -15.787 3.330 1.00 93.56 266 GLY A N 1
ATOM 2111 C CA . GLY A 1 266 ? -4.749 -15.856 3.864 1.00 93.56 266 GLY A CA 1
ATOM 2112 C C . GLY A 1 266 ? -4.576 -15.122 5.193 1.00 93.56 266 GLY A C 1
ATOM 2113 O O . GLY A 1 266 ? -5.519 -14.994 5.979 1.00 93.56 266 GLY A O 1
ATOM 2114 N N . THR A 1 267 ? -3.357 -14.659 5.460 1.00 97.25 267 THR A N 1
ATOM 2115 C CA . THR A 1 267 ? -2.921 -14.136 6.763 1.00 97.25 267 THR A CA 1
ATOM 2116 C C . THR A 1 267 ? -2.332 -12.740 6.602 1.00 97.25 267 THR A C 1
ATOM 2118 O O . THR A 1 267 ? -1.482 -12.523 5.742 1.00 97.25 267 THR A O 1
ATOM 2121 N N . ALA A 1 268 ? -2.746 -11.813 7.462 1.00 97.94 268 ALA A N 1
ATOM 2122 C CA . ALA A 1 268 ? -2.123 -10.509 7.600 1.00 97.94 268 ALA A CA 1
ATOM 2123 C C . ALA A 1 268 ? -0.989 -10.550 8.633 1.00 97.94 268 ALA A C 1
ATOM 2125 O O . ALA A 1 268 ? -1.113 -11.160 9.698 1.00 97.94 268 ALA A O 1
ATOM 2126 N N . ALA A 1 269 ? 0.103 -9.866 8.315 1.00 97.06 269 ALA A N 1
ATOM 2127 C CA . ALA A 1 269 ? 1.180 -9.510 9.220 1.00 97.06 269 ALA A CA 1
ATOM 2128 C C . ALA A 1 269 ? 0.892 -8.132 9.829 1.00 97.06 269 ALA A C 1
ATOM 2130 O O . ALA A 1 269 ? 0.691 -7.158 9.108 1.00 97.06 269 ALA A O 1
ATOM 2131 N N . ILE A 1 270 ? 0.891 -8.048 11.151 1.00 96.75 270 ILE A N 1
ATOM 2132 C CA . ILE A 1 270 ? 0.767 -6.810 11.913 1.00 96.75 270 ILE A CA 1
ATOM 2133 C C . ILE A 1 270 ? 2.117 -6.567 12.580 1.00 96.75 270 ILE A C 1
ATOM 2135 O O . ILE A 1 270 ? 2.555 -7.391 13.381 1.00 96.75 270 ILE A O 1
ATOM 2139 N N . GLN A 1 271 ? 2.773 -5.463 12.236 1.00 93.00 271 GLN A N 1
ATOM 2140 C CA . GLN A 1 271 ? 4.118 -5.127 12.692 1.00 93.00 271 GLN A CA 1
ATOM 2141 C C . GLN A 1 271 ? 4.109 -3.801 13.462 1.00 93.00 271 GLN A C 1
ATOM 2143 O O . GLN A 1 271 ? 3.715 -2.765 12.917 1.00 93.00 271 GLN A O 1
ATOM 2148 N N . ASN A 1 272 ? 4.572 -3.840 14.713 1.00 86.06 272 ASN A N 1
ATOM 2149 C CA . ASN A 1 272 ? 4.863 -2.652 15.522 1.00 86.06 272 ASN A CA 1
ATOM 2150 C C . ASN A 1 272 ? 6.334 -2.207 15.343 1.00 86.06 272 ASN A C 1
ATOM 2152 O O . ASN A 1 272 ? 7.062 -2.737 14.504 1.00 86.06 272 ASN A O 1
ATOM 2156 N N . ARG A 1 273 ? 6.787 -1.227 16.134 1.00 74.50 273 ARG A N 1
ATOM 2157 C CA . ARG A 1 273 ? 8.137 -0.635 16.056 1.00 74.50 273 ARG A CA 1
ATOM 2158 C C . ARG A 1 273 ? 9.298 -1.634 16.177 1.00 74.50 273 ARG A C 1
ATOM 2160 O O . ARG A 1 273 ? 10.380 -1.339 15.673 1.00 74.50 273 ARG A O 1
ATOM 2167 N N . GLY A 1 274 ? 9.124 -2.766 16.861 1.00 62.50 274 GLY A N 1
ATOM 2168 C CA . GLY A 1 274 ? 10.167 -3.777 17.036 1.00 62.50 274 GLY A CA 1
ATOM 2169 C C . GLY A 1 274 ? 10.158 -4.874 15.958 1.00 62.50 274 GLY A C 1
ATOM 2170 O O . GLY A 1 274 ? 9.093 -5.291 15.503 1.00 62.50 274 GLY A O 1
ATOM 2171 N N . PRO A 1 275 ? 11.325 -5.444 15.590 1.00 59.50 275 PRO A N 1
ATOM 2172 C CA . PRO A 1 275 ? 11.395 -6.610 14.699 1.00 59.50 275 PRO A CA 1
ATOM 2173 C C . PRO A 1 275 ? 10.771 -7.878 15.310 1.00 59.50 275 PRO A C 1
ATOM 2175 O O . PRO A 1 275 ? 10.439 -8.807 14.577 1.00 59.50 275 PRO A O 1
ATOM 2178 N N . ASN A 1 276 ? 10.600 -7.905 16.636 1.00 68.44 276 ASN A N 1
ATOM 2179 C CA . ASN A 1 276 ? 9.966 -8.996 17.377 1.00 68.44 276 ASN A CA 1
ATOM 2180 C C . ASN A 1 276 ? 8.442 -8.813 17.514 1.00 68.44 276 ASN A C 1
ATOM 2182 O O . ASN A 1 276 ? 7.742 -9.773 17.827 1.00 68.44 276 ASN A O 1
ATOM 2186 N N . ASP A 1 277 ? 7.914 -7.616 17.237 1.00 81.00 277 ASP A N 1
ATOM 2187 C CA . ASP A 1 277 ? 6.505 -7.261 17.443 1.00 81.00 277 ASP A CA 1
ATOM 2188 C C . ASP A 1 277 ? 5.664 -7.600 16.201 1.00 81.00 277 ASP A C 1
ATOM 2190 O O . ASP A 1 277 ? 4.935 -6.766 15.654 1.00 81.00 277 ASP A O 1
ATOM 2194 N N . LEU A 1 278 ? 5.820 -8.835 15.715 1.00 92.75 278 LEU A N 1
ATOM 2195 C CA . LEU A 1 278 ? 5.130 -9.366 14.545 1.00 92.75 278 LEU A CA 1
ATOM 2196 C C . LEU A 1 278 ? 3.992 -10.296 14.974 1.00 92.75 278 LEU A C 1
ATOM 2198 O O . LEU A 1 278 ? 4.199 -11.474 15.261 1.00 92.75 278 LEU A O 1
ATOM 2202 N N . CYS A 1 279 ? 2.767 -9.786 14.933 1.00 95.44 279 CYS A N 1
ATOM 2203 C CA . CYS A 1 279 ? 1.561 -10.588 15.096 1.00 95.44 279 CYS A CA 1
ATOM 2204 C C . CYS A 1 279 ? 1.048 -11.063 13.729 1.00 95.44 279 CYS A C 1
ATOM 2206 O O . CYS A 1 279 ? 1.099 -10.331 12.740 1.00 95.44 279 CYS A O 1
ATOM 2208 N N . ARG A 1 280 ? 0.543 -12.297 13.650 1.00 97.12 280 ARG A N 1
ATOM 2209 C CA . ARG A 1 280 ? -0.072 -12.847 12.434 1.00 97.12 280 ARG A CA 1
ATOM 2210 C C . ARG A 1 280 ? -1.516 -13.225 12.708 1.00 97.12 280 ARG A C 1
ATOM 2212 O O . ARG A 1 280 ? -1.776 -14.035 13.594 1.00 97.12 280 ARG A O 1
ATOM 2219 N N . VAL A 1 281 ? -2.438 -12.674 11.922 1.00 97.62 281 VAL A N 1
ATOM 2220 C CA . VAL A 1 281 ? -3.881 -12.911 12.071 1.00 97.62 281 VAL A CA 1
ATOM 2221 C C . VAL A 1 281 ? -4.515 -13.316 10.735 1.00 97.62 281 VAL A C 1
ATOM 2223 O O . VAL A 1 281 ? -4.122 -12.796 9.688 1.00 97.62 281 VAL A O 1
ATOM 2226 N N . PRO A 1 282 ? -5.482 -14.246 10.713 1.00 97.88 282 PRO A N 1
ATOM 2227 C CA . PRO A 1 282 ? -6.294 -14.527 9.533 1.00 97.88 282 PRO A CA 1
ATOM 2228 C C . PRO A 1 282 ? -6.941 -13.258 8.963 1.00 97.88 282 PRO A C 1
ATOM 2230 O O . PRO A 1 282 ? -7.500 -12.445 9.696 1.00 97.88 282 PRO A O 1
ATOM 2233 N N . THR A 1 283 ? -6.929 -13.109 7.639 1.00 97.12 283 THR A N 1
ATOM 2234 C CA . THR A 1 283 ? -7.588 -11.986 6.946 1.00 97.12 283 THR A CA 1
ATOM 2235 C C . THR A 1 283 ? -9.082 -11.833 7.310 1.00 97.12 283 THR A C 1
ATOM 2237 O O . THR A 1 283 ? -9.493 -10.697 7.559 1.00 97.12 283 THR A O 1
ATOM 2240 N N . PRO A 1 284 ? -9.892 -12.899 7.519 1.00 96.69 284 PRO A N 1
ATOM 2241 C CA . PRO A 1 284 ? -11.284 -12.740 7.952 1.00 96.69 284 PRO A CA 1
ATOM 2242 C C . PRO A 1 284 ? -11.453 -12.212 9.385 1.00 96.69 284 PRO A C 1
ATOM 2244 O O . PRO A 1 284 ? -12.574 -11.881 9.772 1.00 96.69 284 PRO A O 1
ATOM 2247 N N . GLU A 1 285 ? -10.392 -12.118 10.198 1.00 97.19 285 GLU A N 1
ATOM 2248 C CA . GLU A 1 285 ? -10.447 -11.411 11.485 1.00 97.19 285 GLU A CA 1
ATOM 2249 C C . GLU A 1 285 ? -10.418 -9.887 11.287 1.00 97.19 285 GLU A C 1
ATOM 2251 O O . GLU A 1 285 ? -11.142 -9.189 11.994 1.00 97.19 285 GLU A O 1
ATOM 2256 N N . LEU A 1 286 ? -9.683 -9.388 10.284 1.00 97.56 286 LEU A N 1
ATOM 2257 C CA . LEU A 1 286 ? -9.452 -7.957 10.029 1.00 97.56 286 LEU A CA 1
ATOM 2258 C C . LEU A 1 286 ? -10.390 -7.311 9.003 1.00 97.56 286 LEU A C 1
ATOM 2260 O O . LEU A 1 286 ? -10.599 -6.097 9.064 1.00 97.56 286 LEU A O 1
ATOM 2264 N N . TRP A 1 287 ? -10.966 -8.090 8.081 1.00 96.69 287 TRP A N 1
ATOM 2265 C CA . TRP A 1 287 ? -11.896 -7.582 7.068 1.00 96.69 287 TRP A CA 1
ATOM 2266 C C . TRP A 1 287 ? -13.271 -8.266 7.128 1.00 96.69 287 TRP A C 1
ATOM 2268 O O . TRP A 1 287 ? -13.384 -9.459 7.409 1.00 96.69 287 TRP A O 1
ATOM 2278 N N . HIS A 1 288 ? -14.333 -7.504 6.859 1.00 92.50 288 HIS A N 1
ATOM 2279 C CA . HIS A 1 288 ? -15.666 -8.034 6.560 1.00 92.50 288 HIS A CA 1
ATOM 2280 C C . HIS A 1 288 ? -15.802 -8.282 5.055 1.00 92.50 288 HIS A C 1
ATOM 2282 O O . HIS A 1 288 ? -15.447 -7.416 4.259 1.00 92.50 288 HIS A O 1
ATOM 2288 N N . ASN A 1 289 ? -16.372 -9.432 4.683 1.00 87.44 289 ASN A N 1
ATOM 2289 C CA . ASN A 1 289 ? -16.649 -9.835 3.297 1.00 87.44 289 ASN A CA 1
ATOM 2290 C C . ASN A 1 289 ? -18.166 -9.958 3.020 1.00 87.44 289 ASN A C 1
ATOM 2292 O O . ASN A 1 289 ? -18.627 -10.858 2.324 1.00 87.44 289 ASN A O 1
ATOM 2296 N N . SER A 1 290 ? -18.976 -9.076 3.612 1.00 82.12 290 SER A N 1
ATOM 2297 C CA . SER A 1 290 ? -20.422 -8.983 3.361 1.00 82.12 290 SER A CA 1
ATOM 2298 C C . SER A 1 290 ? -20.702 -7.991 2.225 1.00 82.12 290 SER A C 1
ATOM 2300 O O . SER A 1 290 ? -21.300 -6.935 2.434 1.00 82.12 290 SER A O 1
ATOM 2302 N N . GLY A 1 291 ? -20.199 -8.309 1.028 1.00 82.81 291 GLY A N 1
ATOM 2303 C CA . GLY A 1 291 ? -20.235 -7.446 -0.156 1.00 82.81 291 GLY A CA 1
ATOM 2304 C C . GLY A 1 291 ? -18.920 -6.690 -0.350 1.00 82.81 291 GLY A C 1
ATOM 2305 O O . GLY A 1 291 ? -17.923 -7.265 -0.770 1.00 82.81 291 GLY A O 1
ATOM 2306 N N . ALA A 1 292 ? -18.908 -5.390 -0.057 1.00 84.12 292 ALA A N 1
ATOM 2307 C CA . ALA A 1 292 ? -17.694 -4.577 -0.108 1.00 84.12 292 ALA A CA 1
ATOM 2308 C C . ALA A 1 292 ? -16.677 -5.023 0.953 1.00 84.12 292 ALA A C 1
ATOM 2310 O O . ALA A 1 292 ? -16.996 -4.985 2.142 1.00 84.12 292 ALA A O 1
ATOM 2311 N N . VAL A 1 293 ? -15.447 -5.362 0.552 1.00 90.19 293 VAL A N 1
ATOM 2312 C CA . VAL A 1 293 ? -14.414 -5.784 1.511 1.00 90.19 293 VAL A CA 1
ATOM 2313 C C . VAL A 1 293 ? -13.897 -4.585 2.310 1.00 90.19 293 VAL A C 1
ATOM 2315 O O . VAL A 1 293 ? -13.265 -3.684 1.754 1.00 90.19 293 VAL A O 1
ATOM 2318 N N . ARG A 1 294 ? -14.168 -4.564 3.620 1.00 91.12 294 ARG A N 1
ATOM 2319 C CA . ARG A 1 294 ? -13.903 -3.417 4.515 1.00 91.12 294 ARG A CA 1
ATOM 2320 C C . ARG A 1 294 ? -13.111 -3.825 5.733 1.00 91.12 294 ARG A C 1
ATOM 2322 O O . ARG A 1 294 ? -13.355 -4.897 6.277 1.00 91.12 294 ARG A O 1
ATOM 2329 N N . PHE A 1 295 ? -12.208 -2.960 6.183 1.00 95.81 295 PHE A N 1
ATOM 2330 C CA . PHE A 1 295 ? -11.544 -3.141 7.469 1.00 95.81 295 PHE A CA 1
ATOM 2331 C C . PHE A 1 295 ? -12.581 -3.024 8.594 1.00 95.81 295 PHE A C 1
ATOM 2333 O O . PHE A 1 295 ? -13.414 -2.118 8.558 1.00 95.81 295 PHE A O 1
ATOM 2340 N N . LYS A 1 296 ? -12.576 -3.950 9.561 1.00 96.31 296 LYS A N 1
ATOM 2341 C CA . LYS A 1 296 ? -13.659 -4.023 10.561 1.00 96.31 296 LYS A CA 1
ATOM 2342 C C . LYS A 1 296 ? -13.699 -2.823 11.505 1.00 96.31 296 LYS A C 1
ATOM 2344 O O . LYS A 1 296 ? -14.775 -2.395 11.903 1.00 96.31 296 LYS A O 1
ATOM 2349 N N . PHE A 1 297 ? -12.532 -2.291 11.852 1.00 96.62 297 PHE A N 1
ATOM 2350 C CA . PHE A 1 297 ? -12.376 -1.321 12.932 1.00 96.62 297 PHE A CA 1
ATOM 2351 C C . PHE A 1 297 ? -12.568 0.106 12.405 1.00 96.62 297 PHE A C 1
ATOM 2353 O O . PHE A 1 297 ? -11.762 0.613 11.612 1.00 96.62 297 PHE A O 1
ATOM 2360 N N . ALA A 1 298 ? -13.668 0.731 12.829 1.00 94.44 298 ALA A N 1
ATOM 2361 C CA . ALA A 1 298 ? -14.031 2.101 12.500 1.00 94.44 298 ALA A CA 1
ATOM 2362 C C . ALA A 1 298 ? -12.960 3.071 12.987 1.00 94.44 298 ALA A C 1
ATOM 2364 O O . ALA A 1 298 ? -12.384 3.820 12.199 1.00 94.44 298 ALA A O 1
ATOM 2365 N N . THR A 1 299 ? -12.639 2.985 14.274 1.00 95.75 299 THR A N 1
ATOM 2366 C CA . THR A 1 299 ? -11.687 3.875 14.938 1.00 95.75 299 THR A CA 1
ATOM 2367 C C . THR A 1 299 ? -10.366 3.165 15.231 1.00 95.75 299 THR A C 1
ATOM 2369 O O . THR A 1 299 ? -10.235 1.948 15.054 1.00 95.75 299 THR A O 1
ATOM 2372 N N . ASP A 1 300 ? -9.348 3.925 15.632 1.00 95.56 300 ASP A N 1
ATOM 2373 C CA . ASP A 1 300 ? -8.047 3.358 15.999 1.00 95.56 300 ASP A CA 1
ATOM 2374 C C . ASP A 1 300 ? -8.096 2.697 17.388 1.00 95.56 300 ASP A C 1
ATOM 2376 O O . ASP A 1 300 ? -7.416 1.704 17.611 1.00 95.56 300 ASP A O 1
ATOM 2380 N N . GLU A 1 301 ? -8.980 3.152 18.280 1.00 95.69 301 GLU A N 1
ATOM 2381 C CA . GLU A 1 301 ? -9.239 2.587 19.614 1.00 95.69 301 GLU A CA 1
ATOM 2382 C C . GLU A 1 301 ? -10.019 1.259 19.560 1.00 95.69 301 GLU A C 1
ATOM 2384 O O . GLU A 1 301 ? -9.887 0.396 20.432 1.00 95.69 301 GLU A O 1
ATOM 2389 N N . GLU A 1 302 ? -10.858 1.059 18.541 1.00 96.88 302 GLU A N 1
ATOM 2390 C CA . GLU A 1 302 ? -11.435 -0.257 18.241 1.00 96.88 302 GLU A CA 1
ATOM 2391 C C . GLU A 1 302 ? -10.362 -1.255 17.809 1.00 96.88 302 GLU A C 1
ATOM 2393 O O . GLU A 1 302 ? -10.369 -2.402 18.262 1.00 96.88 302 GLU A O 1
ATOM 2398 N N . PHE A 1 303 ? -9.428 -0.814 16.963 1.00 97.31 303 PHE A N 1
ATOM 2399 C CA . PHE A 1 303 ? -8.338 -1.664 16.507 1.00 97.31 303 PHE A CA 1
ATOM 2400 C C . PHE A 1 303 ? -7.318 -1.934 17.618 1.00 97.31 303 PHE A C 1
ATOM 2402 O O . PHE A 1 303 ? -6.892 -3.072 17.774 1.00 97.31 303 PHE A O 1
ATOM 2409 N N . ASP A 1 304 ? -6.993 -0.943 18.449 1.00 96.06 304 ASP A N 1
ATOM 2410 C CA . ASP A 1 304 ? -6.103 -1.098 19.603 1.00 96.06 304 ASP A CA 1
ATOM 2411 C C . ASP A 1 304 ? -6.606 -2.170 20.582 1.00 96.06 304 ASP A C 1
ATOM 2413 O O . ASP A 1 304 ? -5.853 -3.061 20.968 1.00 96.06 304 ASP A O 1
ATOM 2417 N N . ARG A 1 305 ? -7.913 -2.194 20.886 1.00 97.25 305 ARG A N 1
ATOM 2418 C CA . ARG A 1 305 ? -8.522 -3.264 21.699 1.00 97.25 305 ARG A CA 1
ATOM 2419 C C . ARG A 1 305 ? -8.396 -4.650 21.060 1.00 97.25 305 ARG A C 1
ATOM 2421 O O . ARG A 1 305 ? -8.196 -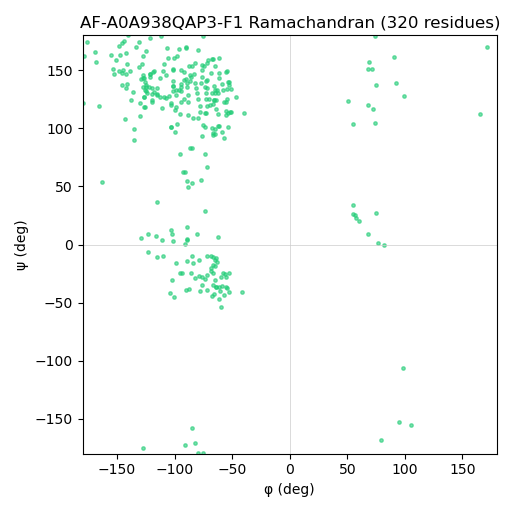5.637 21.774 1.00 97.25 305 ARG A O 1
ATOM 2428 N N . PHE A 1 306 ? -8.490 -4.748 19.734 1.00 97.38 306 PHE A N 1
ATOM 2429 C CA . PHE A 1 306 ? -8.213 -5.997 19.020 1.00 97.38 306 PHE A CA 1
ATOM 2430 C C . PHE A 1 306 ? -6.731 -6.379 19.107 1.00 97.38 306 PHE A C 1
ATOM 2432 O O . PHE A 1 306 ? -6.424 -7.527 19.406 1.00 97.38 306 PHE A O 1
ATOM 2439 N N . LEU A 1 307 ? -5.807 -5.436 18.918 1.00 95.81 307 LEU A N 1
ATOM 2440 C CA . LEU A 1 307 ? -4.370 -5.693 19.031 1.00 95.81 307 LEU A CA 1
ATOM 2441 C C . LEU A 1 307 ? -3.989 -6.166 20.442 1.00 95.81 307 LEU A C 1
ATOM 2443 O O . LEU A 1 307 ? -3.332 -7.197 20.585 1.00 95.81 307 LEU A O 1
ATOM 2447 N N . LEU A 1 308 ? -4.475 -5.492 21.486 1.00 94.69 308 LEU A N 1
ATOM 2448 C CA . LEU A 1 308 ? -4.197 -5.855 22.876 1.00 94.69 308 LEU A CA 1
ATOM 2449 C C . LEU A 1 308 ? -4.702 -7.264 23.215 1.00 94.69 308 LEU A C 1
ATOM 2451 O O . LEU A 1 308 ? -4.000 -8.016 23.885 1.00 94.69 308 LEU A O 1
ATOM 2455 N N . SER A 1 309 ? -5.882 -7.647 22.716 1.00 96.62 309 SER A N 1
ATOM 2456 C CA . SER A 1 309 ? -6.474 -8.971 22.968 1.00 96.62 309 SER A CA 1
ATOM 2457 C C . SER A 1 309 ? -5.940 -10.090 22.066 1.00 96.62 309 SER A C 1
ATOM 2459 O O . SER A 1 309 ? -5.926 -11.248 22.481 1.00 96.62 309 SER A O 1
ATOM 2461 N N . ARG A 1 310 ? -5.503 -9.780 20.837 1.00 96.56 310 ARG A N 1
ATOM 2462 C CA . ARG A 1 310 ? -5.094 -10.777 19.832 1.00 96.56 310 ARG A CA 1
ATOM 2463 C C . ARG A 1 310 ? -3.583 -10.934 19.679 1.00 96.56 310 ARG A C 1
ATOM 2465 O O . ARG A 1 310 ? -3.122 -12.018 19.318 1.00 96.56 310 ARG A O 1
ATOM 2472 N N . CYS A 1 311 ? -2.845 -9.855 19.914 1.00 93.50 311 CYS A N 1
ATOM 2473 C CA . CYS A 1 311 ? -1.425 -9.698 19.606 1.00 93.50 311 CYS A CA 1
ATOM 2474 C C . CYS A 1 311 ? -0.561 -9.344 20.829 1.00 93.50 311 CYS A C 1
ATOM 2476 O O . CYS A 1 311 ? 0.661 -9.330 20.705 1.00 93.50 311 CYS A O 1
ATOM 2478 N N . ASN A 1 312 ? -1.165 -9.086 21.998 1.00 92.25 312 ASN A N 1
ATOM 2479 C CA . ASN A 1 312 ? -0.494 -8.694 23.248 1.00 92.25 312 ASN A CA 1
ATOM 2480 C C . ASN A 1 312 ? 0.321 -7.382 23.171 1.00 92.25 312 ASN A C 1
ATOM 2482 O O . ASN A 1 312 ? 1.187 -7.134 24.008 1.00 92.25 312 ASN A O 1
ATOM 2486 N N . PHE A 1 313 ? 0.036 -6.523 22.191 1.00 91.81 313 PHE A N 1
ATOM 2487 C CA . PHE A 1 313 ? 0.574 -5.164 22.080 1.00 91.81 313 PHE A CA 1
ATOM 2488 C C . PHE A 1 313 ? -0.505 -4.220 21.541 1.00 91.81 313 PHE A C 1
ATOM 2490 O O . PHE A 1 313 ? -1.502 -4.682 21.002 1.00 91.81 313 PHE A O 1
ATOM 2497 N N . GLY A 1 314 ? -0.307 -2.907 21.660 1.00 90.75 314 GLY A N 1
ATOM 2498 C CA . GLY A 1 314 ? -1.225 -1.888 21.134 1.00 90.75 314 GLY A CA 1
ATOM 2499 C C . GLY A 1 314 ? -0.529 -0.850 20.250 1.00 90.75 314 GLY A C 1
ATOM 2500 O O . GLY A 1 314 ? 0.675 -0.933 19.994 1.00 90.75 314 GLY A O 1
ATOM 2501 N N . LEU A 1 315 ? -1.287 0.159 19.824 1.00 88.75 315 LEU A N 1
ATOM 2502 C CA . LEU A 1 315 ? -0.806 1.362 19.131 1.00 88.75 315 LEU A CA 1
ATOM 2503 C C . LEU A 1 315 ? 0.026 2.277 20.056 1.00 88.75 315 LEU A C 1
ATOM 2505 O O . LEU A 1 315 ? 0.830 3.080 19.578 1.00 88.75 315 LEU A O 1
ATOM 2509 N N . GLY A 1 316 ? -0.138 2.125 21.377 1.00 78.12 316 GLY A N 1
ATOM 2510 C CA . GLY A 1 316 ? 0.577 2.872 22.417 1.00 78.12 316 GLY A CA 1
ATOM 2511 C C . GLY A 1 316 ? 0.105 4.323 22.578 1.00 78.12 316 GLY A C 1
ATOM 2512 O O . GLY A 1 316 ? -0.771 4.795 21.855 1.00 78.12 316 GLY A O 1
ATOM 2513 N N . GLU A 1 317 ? 0.706 5.066 23.518 1.00 62.41 317 GLU A N 1
ATOM 2514 C CA . GLU A 1 317 ? 0.440 6.505 23.702 1.00 62.41 317 GLU A CA 1
ATOM 2515 C C . GLU A 1 317 ? 1.049 7.359 22.570 1.00 62.41 317 GLU A C 1
ATOM 2517 O O . GLU A 1 317 ? 1.932 8.198 22.775 1.00 62.41 317 GLU A O 1
ATOM 2522 N N . LEU A 1 318 ? 0.539 7.203 21.351 1.00 56.06 318 LEU A N 1
ATOM 2523 C CA . LEU A 1 318 ? 0.671 8.212 20.307 1.00 56.06 318 LEU A CA 1
ATOM 2524 C C . LEU A 1 318 ? -0.273 9.369 20.647 1.00 56.06 318 LEU A C 1
ATOM 2526 O O . LEU A 1 318 ? -1.374 9.474 20.117 1.00 56.06 318 LEU A O 1
ATOM 2530 N N . LYS A 1 319 ? 0.161 10.205 21.604 1.00 39.84 319 LYS A N 1
ATOM 2531 C CA . LYS A 1 319 ? -0.618 11.321 22.161 1.00 39.84 319 LYS A CA 1
ATOM 2532 C C . LYS A 1 319 ? -1.125 12.234 21.052 1.00 39.84 319 LYS A C 1
ATOM 2534 O O . LYS A 1 319 ? -0.393 13.098 20.566 1.00 39.84 319 LYS A O 1
ATOM 2539 N N . ILE A 1 320 ? -2.402 12.068 20.717 1.00 44.91 320 ILE A N 1
ATOM 2540 C CA . ILE A 1 320 ? -3.156 12.977 19.863 1.00 44.91 320 ILE A CA 1
ATOM 2541 C C . ILE A 1 320 ? -3.248 14.306 20.615 1.00 44.91 320 ILE A C 1
ATOM 2543 O O . ILE A 1 320 ? -4.121 14.499 21.464 1.00 44.91 320 ILE A O 1
ATOM 2547 N N . LYS A 1 321 ? -2.326 15.227 20.322 1.00 37.59 321 LYS A N 1
ATOM 2548 C CA . LYS A 1 321 ? -2.530 16.640 20.635 1.00 37.59 321 LYS A CA 1
ATOM 2549 C C . LYS A 1 321 ? -3.658 17.130 19.728 1.00 37.59 321 LYS A C 1
ATOM 2551 O O . LYS A 1 321 ? -3.436 17.336 18.537 1.00 37.59 321 LYS A O 1
ATOM 2556 N N . LYS A 1 322 ? -4.860 17.202 20.304 1.00 36.75 322 LYS A N 1
ATOM 2557 C CA . LYS A 1 322 ? -5.981 17.975 19.761 1.00 36.75 322 LYS A CA 1
ATOM 2558 C C . LYS A 1 322 ? -5.628 19.461 19.739 1.00 36.75 322 LYS A C 1
ATOM 2560 O O . LYS A 1 322 ? -4.847 19.870 20.628 1.00 36.75 322 LYS A O 1
#